Protein AF-A0A4Y2TB89-F1 (afdb_monomer_lite)

pLDDT: mean 78.28, std 17.03, range [32.88, 94.38]

Secondary structure (DSSP, 8-state):
-HHHHHHHHHHHHHHHTT--B--HHHHHHHHHHHHHHHHHHHTTTT---HHHHHHHHHHHHHHHTTT--B-TTHHHH---HHHHHHHHHHHSTT----TT---HHHHHHHHHHHHHHHHHHHHHHHHHHHHHHHTT-SS--------------PPP-THHHHHHHHHHHHHT-------BTTBBP---HHHHHHHHHTT--HHHHHHHHHHHHHHTT--GGGB---HHHHHHHHHHHHHHHHHHHHHHT-

Sequence (250 aa):
ESATLVVRECLIFWEKARIPTRATPHCVEKIMTMYNHWRNLQKSACRRSETQEENERNFTSDLNNLFDIAHANALEIIKIEEDRKLLLSQRESGWTGCLMGIDMKLAKREERVLLRVIEQENRLAKAHHSSEIDDNFMDSSEESSGTEDISDQPGPSSSITQSSLEENIDEQIELRMGIVGGMKCFLTPKIMAVLDRFHISQRSAVFILEAVAESLGHNIDELAINQNTIQRYREDFRKTKATRIKELFK

Structure (mmCIF, N/CA/C/O backbone):
data_AF-A0A4Y2TB89-F1
#
_entry.id   AF-A0A4Y2TB89-F1
#
loop_
_atom_site.group_PDB
_atom_site.id
_atom_site.type_symbol
_atom_site.label_atom_id
_atom_site.label_alt_id
_atom_site.label_comp_id
_atom_site.label_asym_id
_atom_site.label_entity_id
_atom_site.label_seq_id
_atom_site.pdbx_PDB_ins_code
_atom_site.Cartn_x
_atom_site.Cartn_y
_atom_site.Cartn_z
_atom_site.occupancy
_atom_site.B_iso_or_equiv
_atom_site.auth_seq_id
_atom_site.auth_comp_id
_atom_site.auth_asym_id
_atom_site.auth_atom_id
_atom_site.pdbx_PDB_model_num
ATOM 1 N N . GLU A 1 1 ? 12.815 8.125 13.279 1.00 75.44 1 GLU A N 1
ATOM 2 C CA . GLU A 1 1 ? 13.140 7.027 12.342 1.00 75.44 1 GLU A CA 1
ATOM 3 C C . GLU A 1 1 ? 11.899 6.363 11.756 1.00 75.44 1 GLU A C 1
ATOM 5 O O . GLU A 1 1 ? 11.759 6.371 10.541 1.00 75.44 1 GLU A O 1
ATOM 10 N N . SER A 1 2 ? 10.947 5.885 12.566 1.00 88.06 2 SER A N 1
ATOM 11 C CA . SER A 1 2 ? 9.752 5.185 12.054 1.00 88.06 2 SER A CA 1
ATOM 12 C C . SER A 1 2 ? 8.906 6.008 11.071 1.00 88.06 2 SER A C 1
ATOM 14 O O . SER A 1 2 ? 8.527 5.498 10.024 1.00 88.06 2 SER A O 1
ATOM 16 N N . ALA A 1 3 ? 8.665 7.296 11.345 1.00 88.81 3 ALA A N 1
ATOM 17 C CA . ALA A 1 3 ? 7.924 8.169 10.423 1.00 88.81 3 ALA A CA 1
ATOM 18 C C . ALA A 1 3 ? 8.646 8.341 9.074 1.00 88.81 3 ALA A C 1
ATOM 20 O O . ALA A 1 3 ? 8.016 8.351 8.024 1.00 88.81 3 ALA A O 1
ATOM 21 N N . THR A 1 4 ? 9.978 8.419 9.093 1.00 93.06 4 THR A N 1
ATOM 22 C CA . THR A 1 4 ? 10.799 8.504 7.880 1.00 93.06 4 THR A CA 1
ATOM 23 C C . THR A 1 4 ? 10.691 7.233 7.042 1.00 93.06 4 THR A C 1
ATOM 25 O O . THR A 1 4 ? 10.600 7.333 5.822 1.00 93.06 4 THR A O 1
ATOM 28 N N . LEU A 1 5 ? 10.667 6.055 7.676 1.00 94.06 5 LEU A N 1
ATOM 29 C CA . LEU A 1 5 ? 10.460 4.779 6.983 1.00 94.06 5 LEU A CA 1
ATOM 30 C C . LEU A 1 5 ? 9.086 4.730 6.313 1.00 94.06 5 LEU A C 1
ATOM 32 O O . LEU A 1 5 ? 9.008 4.439 5.127 1.00 94.06 5 LEU A O 1
ATOM 36 N N . VAL A 1 6 ? 8.024 5.106 7.033 1.00 92.12 6 VAL A N 1
ATOM 37 C CA . VAL A 1 6 ? 6.665 5.158 6.470 1.00 92.12 6 VAL A CA 1
ATOM 38 C C . VAL A 1 6 ? 6.611 6.077 5.250 1.00 92.12 6 VAL A C 1
ATOM 40 O O . VAL A 1 6 ? 6.098 5.677 4.212 1.00 92.12 6 VAL A O 1
ATOM 43 N N . VAL A 1 7 ? 7.189 7.282 5.334 1.00 92.94 7 VAL A N 1
ATOM 44 C CA . VAL A 1 7 ? 7.228 8.198 4.183 1.00 92.94 7 VAL A CA 1
ATOM 45 C C . VAL A 1 7 ? 7.987 7.584 3.010 1.00 92.94 7 VAL A C 1
ATOM 47 O O . VAL A 1 7 ? 7.509 7.686 1.887 1.00 92.94 7 VAL A O 1
ATOM 50 N N . ARG A 1 8 ? 9.135 6.935 3.240 1.00 92.12 8 ARG A N 1
ATOM 51 C CA . ARG A 1 8 ? 9.907 6.285 2.166 1.00 92.12 8 ARG A CA 1
ATOM 52 C C . ARG A 1 8 ? 9.100 5.205 1.453 1.00 92.12 8 ARG A C 1
ATOM 54 O O . ARG A 1 8 ? 9.061 5.211 0.230 1.00 92.12 8 ARG A O 1
ATOM 61 N N . GLU A 1 9 ? 8.418 4.344 2.202 1.00 91.50 9 GLU A N 1
ATOM 62 C CA . GLU A 1 9 ? 7.552 3.313 1.622 1.00 91.50 9 GLU A CA 1
ATOM 63 C C . GLU A 1 9 ? 6.393 3.933 0.832 1.00 91.50 9 GLU A C 1
ATOM 65 O O . GLU A 1 9 ? 6.102 3.514 -0.285 1.00 91.50 9 GLU A O 1
ATOM 70 N N . CYS A 1 10 ? 5.765 4.988 1.361 1.00 89.88 10 CYS A N 1
ATOM 71 C CA . CYS A 1 10 ? 4.710 5.708 0.651 1.00 89.88 10 CYS A CA 1
ATOM 72 C C . CYS A 1 10 ? 5.212 6.350 -0.649 1.00 89.88 10 CYS A C 1
ATOM 74 O O . CYS A 1 10 ? 4.525 6.269 -1.664 1.00 89.88 10 CYS A O 1
ATOM 76 N N . LEU A 1 11 ? 6.403 6.956 -0.644 1.00 91.31 11 LEU A N 1
ATOM 77 C CA . LEU A 1 11 ? 6.976 7.622 -1.817 1.00 91.31 11 LEU A CA 1
ATOM 78 C C . LEU A 1 11 ? 7.132 6.673 -3.011 1.00 91.31 11 LEU A C 1
ATOM 80 O O . LEU A 1 11 ? 6.852 7.088 -4.130 1.00 91.31 11 LEU A O 1
ATOM 84 N N . ILE A 1 12 ? 7.472 5.399 -2.782 1.00 89.69 12 ILE A N 1
ATOM 85 C CA . ILE A 1 12 ? 7.602 4.388 -3.848 1.00 89.69 12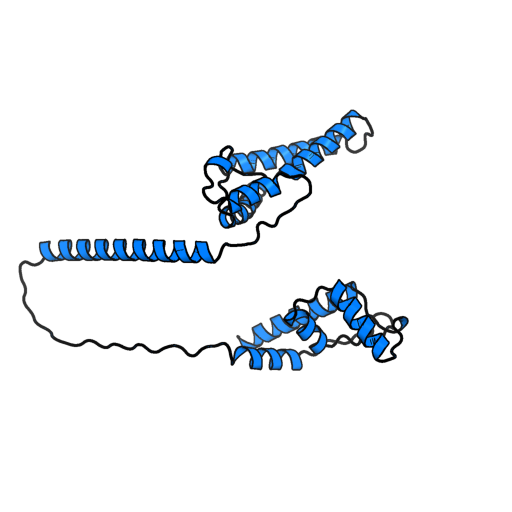 ILE A CA 1
ATOM 86 C C . ILE A 1 12 ? 6.302 4.259 -4.650 1.00 89.69 12 ILE A C 1
ATOM 88 O O . ILE A 1 12 ? 6.321 4.120 -5.873 1.00 89.69 12 ILE A O 1
ATOM 92 N N . PHE A 1 13 ? 5.156 4.289 -3.970 1.00 86.62 13 PHE A N 1
ATOM 93 C CA . PHE A 1 13 ? 3.858 4.199 -4.630 1.00 86.62 13 PHE A CA 1
ATOM 94 C C . PHE A 1 13 ? 3.609 5.443 -5.491 1.00 86.62 13 PHE A C 1
ATOM 96 O O . PHE A 1 13 ? 3.286 5.324 -6.672 1.00 86.62 13 PHE A O 1
ATOM 103 N N . TRP A 1 14 ? 3.825 6.633 -4.932 1.00 88.00 14 TRP A N 1
ATOM 104 C CA . TRP A 1 14 ? 3.622 7.898 -5.644 1.00 88.00 14 TRP A CA 1
ATOM 105 C C . TRP A 1 14 ? 4.562 8.065 -6.845 1.00 88.00 14 TRP A C 1
ATOM 107 O O . TRP A 1 14 ? 4.135 8.548 -7.893 1.00 88.00 14 TRP A O 1
ATOM 117 N N . GLU A 1 15 ? 5.801 7.585 -6.734 1.00 86.31 15 GLU A N 1
ATOM 118 C CA . GLU A 1 15 ? 6.774 7.556 -7.827 1.00 86.31 15 GLU A CA 1
ATOM 119 C C . GLU A 1 15 ? 6.333 6.618 -8.958 1.00 86.31 15 GLU A C 1
ATOM 121 O O . GLU A 1 15 ? 6.366 7.002 -10.127 1.00 86.31 15 GLU A O 1
ATOM 126 N N . LYS A 1 16 ? 5.816 5.424 -8.631 1.00 83.38 16 LYS A N 1
ATOM 127 C CA . LYS A 1 16 ? 5.235 4.505 -9.629 1.00 83.38 16 LYS A CA 1
ATOM 128 C C . LYS A 1 16 ? 4.052 5.118 -10.373 1.00 83.38 16 LYS A C 1
ATOM 130 O O . LYS A 1 16 ? 3.881 4.855 -11.561 1.00 83.38 16 LYS A O 1
ATOM 135 N N . ALA A 1 17 ? 3.270 5.941 -9.681 1.00 78.81 17 ALA A N 1
ATOM 136 C CA . ALA A 1 17 ? 2.162 6.692 -10.255 1.00 78.81 17 ALA A CA 1
ATOM 137 C C . ALA A 1 17 ? 2.587 7.974 -10.975 1.00 78.81 17 ALA A C 1
ATOM 139 O O . ALA A 1 17 ? 1.734 8.661 -11.525 1.00 78.81 17 ALA A O 1
ATOM 140 N N . ARG A 1 18 ? 3.884 8.318 -10.952 1.00 82.12 18 ARG A N 1
ATOM 141 C CA . ARG A 1 18 ? 4.453 9.525 -11.573 1.00 82.12 18 ARG A CA 1
ATOM 142 C C . ARG A 1 18 ? 3.827 10.820 -11.057 1.00 82.12 18 ARG A C 1
ATOM 144 O O . ARG A 1 18 ? 3.856 11.846 -11.737 1.00 82.12 18 ARG A O 1
ATOM 151 N N . ILE A 1 19 ? 3.283 10.792 -9.842 1.00 86.56 19 ILE A N 1
ATOM 152 C CA . ILE A 1 19 ? 2.678 11.967 -9.228 1.00 86.56 19 ILE A CA 1
ATOM 153 C C . ILE A 1 19 ? 3.758 12.706 -8.431 1.00 86.56 19 ILE A C 1
ATOM 155 O O . ILE A 1 19 ? 4.359 12.121 -7.527 1.00 86.56 19 ILE A O 1
ATOM 159 N N . PRO A 1 20 ? 4.002 13.998 -8.711 1.00 89.69 20 PRO A N 1
ATOM 160 C CA . PRO A 1 20 ? 4.960 14.790 -7.953 1.00 89.69 20 PRO A CA 1
ATOM 161 C C . PRO A 1 20 ? 4.558 14.883 -6.482 1.00 89.69 20 PRO A C 1
ATOM 163 O O . PRO A 1 20 ? 3.419 15.238 -6.164 1.00 89.69 20 PRO A O 1
ATOM 166 N N . THR A 1 21 ? 5.503 14.629 -5.583 1.00 92.88 21 THR A N 1
ATOM 167 C CA . THR A 1 21 ? 5.290 14.692 -4.133 1.00 92.88 21 THR A CA 1
ATOM 168 C C . THR A 1 21 ? 5.941 15.924 -3.512 1.00 92.88 21 THR A C 1
ATOM 170 O O . THR A 1 21 ? 6.810 16.569 -4.098 1.00 92.88 21 THR A O 1
ATOM 173 N N . ARG A 1 22 ? 5.534 16.260 -2.287 1.00 91.81 22 ARG A N 1
ATOM 174 C CA . ARG A 1 22 ? 6.237 17.251 -1.457 1.00 91.81 22 ARG A CA 1
ATOM 175 C C . ARG A 1 22 ? 7.588 16.708 -0.989 1.00 91.81 22 ARG A C 1
ATOM 177 O O . ARG A 1 22 ? 7.824 15.500 -0.998 1.00 91.81 22 ARG A O 1
ATOM 184 N N . ALA A 1 23 ? 8.461 17.606 -0.534 1.00 91.88 23 ALA A N 1
ATOM 185 C CA . ALA A 1 23 ? 9.740 17.209 0.042 1.00 91.88 23 ALA A CA 1
ATOM 186 C C . ALA A 1 23 ? 9.539 16.318 1.281 1.00 91.88 23 ALA A C 1
ATOM 188 O O . ALA A 1 23 ? 8.688 16.592 2.132 1.00 91.88 23 ALA A O 1
ATOM 189 N N . THR A 1 24 ? 10.372 15.283 1.405 1.00 91.44 24 THR A N 1
ATOM 190 C CA . THR A 1 24 ? 10.322 14.274 2.475 1.00 91.44 24 THR A CA 1
ATOM 191 C C . THR A 1 24 ? 10.177 14.855 3.888 1.00 91.44 24 THR A C 1
ATOM 193 O O . THR A 1 24 ? 9.357 14.324 4.639 1.00 91.44 24 THR A O 1
ATOM 196 N N . PRO A 1 25 ? 10.888 15.936 4.285 1.00 93.44 25 PRO A N 1
ATOM 197 C CA . PRO A 1 25 ? 10.746 16.506 5.625 1.00 93.44 25 PRO A CA 1
ATOM 198 C C . PRO A 1 25 ? 9.315 16.953 5.945 1.00 93.44 25 PRO A C 1
ATOM 200 O O . PRO A 1 25 ? 8.822 16.660 7.030 1.00 93.44 25 PRO A O 1
ATOM 203 N N . HIS A 1 26 ? 8.613 17.564 4.986 1.00 93.19 26 HIS A N 1
ATOM 204 C CA . HIS A 1 26 ? 7.230 18.014 5.175 1.00 93.19 26 HIS A CA 1
ATOM 205 C C . HIS A 1 26 ? 6.257 16.842 5.315 1.00 93.19 26 HIS A C 1
ATOM 207 O O . HIS A 1 26 ? 5.319 16.893 6.108 1.00 93.19 26 HIS A O 1
ATOM 213 N N . CYS A 1 27 ? 6.489 15.757 4.575 1.00 92.06 27 CYS A N 1
ATOM 214 C CA . CYS A 1 27 ? 5.697 14.537 4.715 1.00 92.06 27 CYS A CA 1
ATOM 215 C C . CYS A 1 27 ? 5.908 13.898 6.098 1.00 92.06 27 CYS A C 1
ATOM 217 O O . CYS A 1 27 ? 4.950 13.465 6.736 1.00 92.06 27 CYS A O 1
ATOM 219 N N . VAL A 1 28 ? 7.150 13.881 6.594 1.00 93.81 28 VAL A N 1
ATOM 220 C CA . VAL A 1 28 ? 7.472 13.368 7.935 1.00 93.81 28 VAL A CA 1
ATOM 221 C C . VAL A 1 28 ? 6.834 14.237 9.020 1.00 93.81 28 VAL A C 1
ATOM 223 O O . VAL A 1 28 ? 6.246 13.704 9.960 1.00 93.81 28 VAL A O 1
ATOM 226 N N . GLU A 1 29 ? 6.902 15.560 8.880 1.00 94.38 29 GLU A N 1
ATOM 227 C CA . GLU A 1 29 ? 6.273 16.517 9.793 1.00 94.38 29 GLU A CA 1
ATOM 228 C C . GLU A 1 29 ? 4.751 16.332 9.860 1.00 94.38 29 GLU A C 1
ATOM 230 O O . GLU A 1 29 ? 4.176 16.335 10.951 1.00 94.38 29 GLU A O 1
ATOM 235 N N . LYS A 1 30 ? 4.104 16.074 8.716 1.00 93.00 30 LYS A N 1
ATOM 236 C CA . LYS A 1 30 ? 2.670 15.761 8.645 1.00 93.00 30 LYS A CA 1
ATOM 237 C C . LYS A 1 30 ? 2.322 14.511 9.461 1.00 93.00 30 LYS A C 1
ATOM 239 O O . LYS A 1 30 ? 1.405 14.552 10.280 1.00 93.00 30 LYS A O 1
ATOM 244 N N . ILE A 1 31 ? 3.088 13.425 9.309 1.00 93.81 31 ILE A N 1
ATOM 245 C CA . ILE A 1 31 ? 2.891 12.190 10.093 1.00 93.81 31 ILE A CA 1
ATOM 246 C C . ILE A 1 31 ? 3.123 12.435 11.587 1.00 93.81 31 ILE A C 1
ATOM 248 O O . ILE A 1 31 ? 2.340 11.977 12.418 1.00 93.81 31 ILE A O 1
ATOM 252 N N . MET A 1 32 ? 4.173 13.177 11.944 1.00 94.38 32 MET A N 1
ATOM 253 C CA . MET A 1 32 ? 4.468 13.497 13.343 1.00 94.38 32 MET A CA 1
ATOM 254 C C . MET A 1 32 ? 3.369 14.347 13.984 1.00 94.38 32 MET A C 1
ATOM 256 O O . MET A 1 32 ? 2.960 14.078 15.113 1.00 94.38 32 MET A O 1
ATOM 260 N N . THR A 1 33 ? 2.847 15.335 13.258 1.00 94.19 33 THR A N 1
ATOM 261 C CA . THR A 1 33 ? 1.725 16.169 13.706 1.00 94.19 33 THR A CA 1
ATOM 262 C C . THR A 1 33 ? 0.491 15.319 13.986 1.00 94.19 33 THR A C 1
ATOM 264 O O . THR A 1 33 ? -0.122 15.445 15.044 1.00 94.19 33 THR A O 1
ATOM 267 N N . MET A 1 34 ? 0.181 14.384 13.091 1.00 93.50 34 MET A N 1
ATOM 268 C CA . MET A 1 34 ? -0.948 13.464 13.234 1.00 93.50 34 MET A CA 1
ATOM 269 C C . MET A 1 34 ? -0.788 12.497 14.403 1.00 93.50 34 MET A C 1
ATOM 271 O O . MET A 1 34 ? -1.728 12.280 15.168 1.00 93.50 34 MET A O 1
ATOM 275 N N . TYR A 1 35 ? 0.421 11.981 14.610 1.00 93.94 35 TYR A N 1
ATOM 276 C CA . TYR A 1 35 ? 0.739 11.183 15.786 1.00 93.94 35 TYR A CA 1
ATOM 277 C C . TYR A 1 35 ? 0.532 11.977 17.081 1.00 93.94 35 TYR A C 1
ATOM 279 O O . TYR A 1 35 ? -0.123 11.498 18.004 1.00 93.94 35 TYR A O 1
ATOM 287 N N . ASN A 1 36 ? 1.037 13.208 17.151 1.00 93.44 36 ASN A N 1
ATOM 288 C CA . ASN A 1 36 ? 0.877 14.058 18.329 1.00 93.44 36 ASN A CA 1
ATOM 289 C C . ASN A 1 36 ? -0.592 14.423 18.584 1.00 93.44 36 ASN A C 1
ATOM 291 O O . ASN A 1 36 ? -1.032 14.411 19.735 1.00 93.44 36 ASN A O 1
ATOM 295 N N . HIS A 1 37 ? -1.360 14.690 17.524 1.00 93.00 37 HIS A N 1
ATOM 296 C CA . HIS A 1 37 ? -2.801 14.919 17.608 1.00 93.00 37 HIS A CA 1
ATOM 297 C C . HIS A 1 37 ? -3.507 13.707 18.236 1.00 93.00 37 HIS A C 1
ATOM 299 O O . HIS A 1 37 ? -4.223 13.852 19.228 1.00 93.00 37 HIS A O 1
ATOM 305 N N . TRP A 1 38 ? -3.218 12.498 17.744 1.00 94.31 38 TRP A N 1
ATOM 306 C CA . TRP A 1 38 ? -3.735 11.253 18.315 1.00 94.31 38 TRP A CA 1
ATOM 307 C C . TRP A 1 38 ? -3.338 11.064 19.789 1.00 94.31 38 TRP A C 1
ATOM 309 O O . TRP A 1 38 ? -4.182 10.752 20.630 1.00 94.31 38 TRP A O 1
ATOM 319 N N . ARG A 1 39 ? -2.068 11.311 20.145 1.00 94.25 39 ARG A N 1
ATOM 320 C CA . ARG A 1 39 ? -1.587 11.209 21.537 1.00 94.25 39 ARG A CA 1
ATOM 321 C C . ARG A 1 39 ? -2.302 12.176 22.477 1.00 94.25 39 ARG A C 1
ATOM 323 O O . ARG A 1 39 ? -2.481 11.856 23.652 1.00 94.25 39 ARG A O 1
ATOM 330 N N . ASN A 1 40 ? -2.687 13.354 21.992 1.00 91.62 40 ASN A N 1
ATOM 331 C CA . ASN A 1 40 ? -3.455 14.315 22.775 1.00 91.62 40 ASN A CA 1
ATOM 332 C C . ASN A 1 40 ? -4.913 13.881 22.939 1.00 91.62 40 ASN A C 1
ATOM 334 O O . ASN A 1 40 ? -5.401 13.908 24.067 1.00 91.62 40 ASN A O 1
ATOM 338 N N . LEU A 1 41 ? -5.560 13.398 21.874 1.00 92.06 41 LEU A N 1
ATOM 339 C CA . LEU A 1 41 ? -6.909 12.822 21.942 1.00 92.06 41 LEU A CA 1
ATOM 340 C C . LEU A 1 41 ? -6.999 11.657 22.928 1.00 92.06 41 LEU A C 1
ATOM 342 O O . LEU A 1 41 ? -7.969 11.536 23.673 1.00 92.06 41 LEU A O 1
ATOM 346 N N . GLN A 1 42 ? -5.956 10.830 22.989 1.00 92.81 42 GLN A N 1
ATOM 347 C CA . GLN A 1 42 ? -5.904 9.690 23.898 1.00 92.81 42 GLN A CA 1
ATOM 348 C C . GLN A 1 42 ? -6.028 10.097 25.379 1.00 92.81 42 GLN A C 1
ATOM 350 O O . GLN A 1 42 ? -6.583 9.344 26.177 1.00 92.81 42 GLN A O 1
ATOM 355 N N . LYS A 1 43 ? -5.559 11.295 25.763 1.00 91.31 43 LYS A N 1
ATOM 356 C CA . LYS A 1 43 ? -5.630 11.790 27.153 1.00 91.31 43 LYS A CA 1
ATOM 357 C C . LYS A 1 43 ? -7.067 12.043 27.618 1.00 91.31 43 LYS A C 1
ATOM 359 O O . LYS A 1 43 ? -7.332 12.014 28.817 1.00 91.31 43 LYS A O 1
ATOM 364 N N . SER A 1 44 ? -7.981 12.303 26.688 1.00 86.75 44 SER A N 1
ATOM 365 C CA . SER A 1 44 ? -9.391 12.605 26.944 1.00 86.75 44 SER A CA 1
ATOM 366 C C . SER A 1 44 ? -10.346 11.523 26.436 1.00 86.75 44 SER A C 1
ATOM 368 O O . SER A 1 44 ? -11.553 11.731 26.496 1.00 86.75 44 SER A O 1
ATOM 370 N N . ALA A 1 45 ? -9.840 10.349 26.042 1.00 85.38 45 ALA A N 1
ATOM 371 C CA . ALA A 1 45 ? -10.628 9.261 25.454 1.00 85.38 45 ALA A CA 1
ATOM 372 C C . ALA A 1 45 ? -11.783 8.747 26.341 1.00 85.38 45 ALA A C 1
ATOM 374 O O . ALA A 1 45 ? -12.761 8.200 25.840 1.00 85.38 45 ALA A O 1
ATOM 375 N N . CYS A 1 46 ? -11.700 8.923 27.665 1.00 85.06 46 CYS A N 1
ATOM 376 C CA . CYS A 1 46 ? -12.776 8.536 28.585 1.00 85.06 46 CYS A CA 1
ATOM 377 C C . CYS A 1 46 ? -13.914 9.572 28.673 1.00 85.06 46 CYS A C 1
ATOM 379 O O . CYS A 1 46 ? -14.939 9.295 29.294 1.00 85.06 46 CYS A O 1
ATOM 381 N N . ARG A 1 47 ? -13.743 10.780 28.118 1.00 86.62 47 ARG A N 1
ATOM 382 C CA . ARG A 1 47 ? -14.735 11.863 28.194 1.00 86.62 47 ARG A CA 1
ATOM 383 C C . ARG A 1 47 ? -15.678 11.794 26.993 1.00 86.62 47 ARG A C 1
ATOM 385 O O . ARG A 1 47 ? -15.231 11.765 25.858 1.00 86.62 47 ARG A O 1
ATOM 392 N N . ARG A 1 48 ? -16.988 11.842 27.243 1.00 83.94 48 ARG A N 1
ATOM 393 C CA . ARG A 1 48 ? -18.044 11.915 26.214 1.00 83.94 48 ARG A CA 1
ATOM 394 C C . ARG A 1 48 ? -18.618 13.330 26.131 1.00 83.94 48 ARG A C 1
ATOM 396 O O . ARG A 1 48 ? -19.786 13.554 26.420 1.00 83.94 48 ARG A O 1
ATOM 403 N N . SER A 1 49 ? -17.756 14.304 25.852 1.00 89.81 49 SER A N 1
ATOM 404 C CA . SER A 1 49 ? -18.176 15.691 25.620 1.00 89.81 49 SER A CA 1
ATOM 405 C C . SER A 1 49 ? -18.298 15.958 24.126 1.00 89.81 49 SER A C 1
ATOM 407 O O . SER A 1 49 ? -17.474 15.467 23.362 1.00 89.81 49 SER A O 1
ATOM 409 N N . GLU A 1 50 ? -19.231 16.816 23.724 1.00 92.31 50 GLU A N 1
ATOM 410 C CA . GLU A 1 50 ? -19.434 17.210 22.321 1.00 92.31 50 GLU A CA 1
ATOM 411 C C . GLU A 1 50 ? -18.134 17.676 21.642 1.00 92.31 50 GLU A C 1
ATOM 413 O O . GLU A 1 50 ? -17.801 17.227 20.549 1.00 92.31 50 GLU A O 1
ATOM 418 N N . THR A 1 51 ? -17.325 18.484 22.336 1.00 90.44 51 THR A N 1
ATOM 419 C CA . THR A 1 51 ? -16.012 18.935 21.842 1.00 90.44 51 THR A CA 1
ATOM 420 C C . THR A 1 51 ? -15.037 17.782 21.594 1.00 90.44 51 THR A C 1
ATOM 422 O O . THR A 1 51 ? -14.219 17.850 20.685 1.00 90.44 51 THR A O 1
ATOM 425 N N . GLN A 1 52 ? -15.101 16.720 22.400 1.00 89.62 52 GLN A N 1
ATOM 426 C CA . GLN A 1 52 ? -14.218 15.562 22.242 1.00 89.62 52 GLN A CA 1
ATOM 427 C C . GLN A 1 52 ? -14.635 14.747 21.019 1.00 89.62 52 GLN A C 1
ATOM 429 O O . GLN A 1 52 ? -13.782 14.392 20.214 1.00 89.62 52 GLN A O 1
ATOM 434 N N . GLU A 1 53 ? -15.935 14.508 20.847 1.00 91.38 53 GLU A N 1
ATOM 435 C CA . GLU A 1 53 ? -16.461 13.810 19.672 1.00 91.38 53 GLU A CA 1
ATOM 436 C C . GLU A 1 53 ? -16.172 14.579 18.380 1.00 91.38 53 GLU A C 1
ATOM 438 O O . GLU A 1 53 ? -15.823 13.979 17.368 1.00 91.38 53 GLU A O 1
ATOM 443 N N . GLU A 1 54 ? -16.261 15.909 18.415 1.00 93.00 54 GLU A N 1
ATOM 444 C CA . GLU A 1 54 ? -15.883 16.757 17.288 1.00 93.00 54 GLU A CA 1
ATOM 445 C C . GLU A 1 54 ? -14.387 16.651 16.971 1.00 93.00 54 GLU A C 1
ATOM 447 O O . GLU A 1 54 ? -14.010 16.478 15.814 1.00 93.00 54 GLU A O 1
ATOM 452 N N . ASN A 1 55 ? -13.518 16.663 17.984 1.00 91.38 55 ASN A N 1
ATOM 453 C CA . ASN A 1 55 ? -12.084 16.463 17.768 1.00 91.38 55 ASN A CA 1
ATOM 454 C C . ASN A 1 55 ? -11.773 15.061 17.205 1.00 91.38 55 ASN A C 1
ATOM 456 O O . ASN A 1 55 ? -10.899 14.927 16.354 1.00 91.38 55 ASN A O 1
ATOM 460 N N . GLU A 1 56 ? -12.496 14.019 17.627 1.00 91.44 56 GLU A N 1
ATOM 461 C CA . GLU A 1 56 ? -12.366 12.658 17.083 1.00 91.44 56 GLU A CA 1
ATOM 462 C C . GLU A 1 56 ? -12.845 12.559 15.626 1.00 91.44 56 GLU A C 1
ATOM 464 O O . GLU A 1 56 ? -12.198 11.904 14.800 1.00 91.44 56 GLU A O 1
ATOM 469 N N . ARG A 1 57 ? -13.939 13.249 15.276 1.00 91.75 57 ARG A N 1
ATOM 470 C CA . ARG A 1 57 ? -14.399 13.388 13.885 1.00 91.75 57 ARG A CA 1
ATOM 471 C C . ARG A 1 57 ? -13.361 14.107 13.025 1.00 91.75 57 ARG A C 1
ATOM 473 O O . ARG A 1 57 ? -13.011 13.600 11.959 1.00 91.75 57 ARG A O 1
ATOM 480 N N . ASN A 1 58 ? -12.820 15.225 13.509 1.00 92.38 58 ASN A N 1
ATOM 481 C CA . ASN A 1 58 ? -11.784 15.984 12.808 1.00 92.38 58 ASN A CA 1
ATOM 482 C C . ASN A 1 58 ? -10.516 15.152 12.603 1.00 92.38 58 ASN A C 1
ATOM 484 O O . ASN A 1 58 ? -10.024 15.057 11.483 1.00 92.38 58 ASN A O 1
ATOM 488 N N . PHE A 1 59 ? -10.066 14.431 13.631 1.00 93.69 59 PHE A N 1
ATOM 489 C CA . PHE A 1 59 ? -8.950 13.497 13.500 1.00 93.69 59 PHE A CA 1
ATOM 490 C C . PHE A 1 59 ? -9.209 12.405 12.461 1.00 93.69 59 PHE A C 1
ATOM 492 O O . PHE A 1 59 ? -8.312 12.067 11.695 1.00 93.69 59 PHE A O 1
ATOM 499 N N . THR A 1 60 ? -10.423 11.855 12.410 1.00 91.38 60 THR A N 1
ATOM 500 C CA . THR A 1 60 ? -10.789 10.831 11.419 1.00 91.38 60 THR A CA 1
ATOM 501 C C . THR A 1 60 ? -10.726 11.390 9.996 1.00 91.38 60 THR A C 1
ATOM 503 O O . THR A 1 60 ? -10.217 10.730 9.090 1.00 91.38 60 THR A O 1
ATOM 506 N N . SER A 1 61 ? -11.195 12.624 9.802 1.00 89.25 61 SER A N 1
ATOM 507 C CA . SER A 1 61 ? -11.084 13.339 8.528 1.00 89.25 61 SER A CA 1
ATOM 508 C C . SER A 1 61 ? -9.621 13.580 8.137 1.00 89.25 61 SER A C 1
ATOM 510 O O . SER A 1 61 ? -9.210 13.254 7.022 1.00 89.25 61 SER A O 1
ATOM 512 N N . ASP A 1 62 ? -8.803 14.073 9.067 1.00 90.00 62 ASP A N 1
ATOM 513 C CA . ASP A 1 62 ? -7.378 14.321 8.836 1.00 90.00 62 ASP A CA 1
ATOM 514 C C . ASP A 1 62 ? -6.615 13.024 8.538 1.00 90.00 62 ASP A C 1
ATOM 516 O O . ASP A 1 62 ? -5.751 12.993 7.659 1.00 90.00 62 ASP A O 1
ATOM 520 N N . LEU A 1 63 ? -6.978 11.927 9.211 1.00 90.12 63 LEU A N 1
ATOM 521 C CA . LEU A 1 63 ? -6.389 10.607 9.007 1.00 90.12 63 LEU A CA 1
ATOM 522 C C . LEU A 1 63 ? -6.656 10.074 7.595 1.00 90.12 63 LEU A C 1
ATOM 524 O O . LEU A 1 63 ? -5.742 9.543 6.965 1.00 90.12 63 LEU A O 1
ATOM 528 N N . ASN A 1 64 ? -7.868 10.263 7.067 1.00 86.12 64 ASN A N 1
ATOM 529 C CA . ASN A 1 64 ? -8.197 9.887 5.687 1.00 86.12 64 ASN A CA 1
ATOM 530 C C . ASN A 1 64 ? -7.349 10.656 4.660 1.00 86.12 64 ASN A C 1
ATOM 532 O O . ASN A 1 64 ? -7.027 10.123 3.600 1.00 86.12 64 ASN A O 1
ATOM 536 N N . ASN A 1 65 ? -6.932 11.877 5.001 1.00 86.88 65 ASN A N 1
ATOM 537 C CA . ASN A 1 65 ? -6.101 12.740 4.163 1.00 86.88 65 ASN A CA 1
ATOM 538 C C . ASN A 1 65 ? -4.597 12.640 4.481 1.00 86.88 65 ASN A C 1
ATOM 540 O O . ASN A 1 65 ? -3.791 13.363 3.883 1.00 86.88 65 ASN A O 1
ATOM 544 N N . LEU A 1 66 ? -4.182 11.767 5.410 1.00 89.88 66 LEU A N 1
ATOM 545 C CA . LEU A 1 66 ? -2.804 11.685 5.910 1.00 89.88 66 LEU A CA 1
ATOM 546 C C . LEU A 1 66 ? -1.797 11.480 4.774 1.00 89.88 66 LEU A C 1
ATOM 548 O O . LEU A 1 66 ? -0.800 12.202 4.685 1.00 89.88 66 LEU A O 1
ATOM 552 N N . PHE A 1 67 ? -2.103 10.549 3.873 1.00 88.00 67 PHE A N 1
ATOM 553 C CA . PHE A 1 67 ? -1.221 10.158 2.777 1.00 88.00 67 PHE A CA 1
ATOM 554 C C . PHE A 1 67 ? -1.430 10.940 1.475 1.00 88.00 67 PHE A C 1
ATOM 556 O O . PHE A 1 67 ? -0.765 10.615 0.496 1.00 88.00 67 PHE A O 1
ATOM 563 N N . ASP A 1 68 ? -2.249 12.003 1.452 1.00 88.56 68 ASP A N 1
ATOM 564 C CA . ASP A 1 68 ? -2.162 12.997 0.369 1.00 88.56 68 ASP A CA 1
ATOM 565 C C . ASP A 1 68 ? -0.856 13.792 0.533 1.00 88.56 68 ASP A C 1
ATOM 567 O O . ASP A 1 68 ? -0.768 14.767 1.293 1.00 88.56 68 ASP A O 1
ATOM 571 N N . ILE A 1 69 ? 0.192 13.298 -0.126 1.00 91.00 69 ILE A N 1
ATOM 572 C CA . ILE A 1 69 ? 1.540 13.877 -0.147 1.00 91.00 69 ILE A CA 1
ATOM 573 C C . ILE A 1 69 ? 1.860 14.528 -1.494 1.00 91.00 69 ILE A C 1
ATOM 575 O O . ILE A 1 69 ? 3.020 14.865 -1.755 1.00 91.00 69 ILE A O 1
ATOM 579 N N . ALA A 1 70 ? 0.843 14.735 -2.335 1.00 90.12 70 ALA A N 1
ATOM 580 C CA . ALA A 1 70 ? 0.998 15.394 -3.617 1.00 90.12 70 ALA A CA 1
ATOM 581 C C . ALA A 1 70 ? 1.604 16.791 -3.439 1.00 90.12 70 ALA A C 1
ATOM 583 O O . ALA A 1 70 ? 1.285 17.540 -2.500 1.00 90.12 70 ALA A O 1
ATOM 584 N N . HIS A 1 71 ? 2.462 17.168 -4.380 1.00 91.19 71 HIS A N 1
ATOM 585 C CA . HIS A 1 71 ? 2.933 18.536 -4.509 1.00 91.19 71 HIS A CA 1
ATOM 586 C C . HIS A 1 71 ? 1.735 19.495 -4.650 1.00 91.19 71 HIS A C 1
ATOM 588 O O . HIS A 1 71 ? 0.714 19.138 -5.239 1.00 91.19 71 HIS A O 1
ATOM 594 N N . ALA A 1 72 ? 1.846 20.720 -4.125 1.00 87.81 72 ALA A N 1
ATOM 595 C CA . ALA A 1 72 ? 0.754 21.701 -4.184 1.00 87.81 72 ALA A CA 1
ATOM 596 C C . ALA A 1 72 ? 0.292 21.945 -5.633 1.00 87.81 72 ALA A C 1
ATOM 598 O O . ALA A 1 72 ? -0.898 21.890 -5.931 1.00 87.81 72 ALA A O 1
ATOM 599 N N . ASN A 1 73 ? 1.262 22.058 -6.542 1.00 89.44 73 ASN A N 1
ATOM 600 C CA . ASN A 1 73 ? 1.033 22.253 -7.973 1.00 89.44 73 ASN A CA 1
ATOM 601 C C . ASN A 1 73 ? 1.082 20.929 -8.757 1.00 89.44 73 ASN A C 1
ATOM 603 O O . ASN A 1 73 ? 1.385 20.931 -9.946 1.00 89.44 73 ASN A O 1
ATOM 607 N N . ALA A 1 74 ? 0.848 19.774 -8.118 1.00 87.62 74 ALA A N 1
ATOM 608 C CA . ALA A 1 74 ? 0.916 18.475 -8.799 1.00 87.62 74 ALA A CA 1
ATOM 609 C C . ALA A 1 74 ? -0.008 18.428 -10.025 1.00 87.62 74 ALA A C 1
ATOM 611 O O . ALA A 1 74 ? 0.404 17.968 -11.085 1.00 87.62 74 ALA A O 1
ATOM 612 N N . LEU A 1 75 ? -1.211 19.002 -9.915 1.00 87.88 75 LEU A N 1
ATOM 613 C CA . LEU A 1 75 ? -2.143 19.115 -11.037 1.00 87.88 75 LEU A CA 1
ATOM 614 C C . LEU A 1 75 ? -1.616 19.992 -12.174 1.00 87.88 75 LEU A C 1
ATOM 616 O O . LEU A 1 75 ? -2.106 19.863 -13.274 1.00 87.88 75 LEU A O 1
ATOM 620 N N . GLU A 1 76 ? -0.656 20.885 -11.978 1.00 87.75 76 GLU A N 1
ATOM 621 C CA . GLU A 1 76 ? -0.076 21.668 -13.082 1.00 87.75 76 GLU A CA 1
ATOM 622 C C . GLU A 1 76 ? 1.128 20.953 -13.701 1.00 87.75 76 GLU A C 1
ATOM 624 O O . GLU A 1 76 ? 1.349 21.020 -14.907 1.00 87.75 76 GLU A O 1
ATOM 629 N N . ILE A 1 77 ? 1.890 20.235 -12.872 1.00 86.19 77 ILE A N 1
ATOM 630 C CA . ILE A 1 77 ? 3.113 19.532 -13.271 1.00 86.19 77 ILE A CA 1
ATOM 631 C C . ILE A 1 77 ? 2.795 18.264 -14.080 1.00 86.19 77 ILE A C 1
ATOM 633 O O . ILE A 1 77 ? 3.534 17.922 -15.008 1.00 86.19 77 ILE A O 1
ATOM 637 N N . ILE A 1 78 ? 1.709 17.557 -13.748 1.00 87.31 78 ILE A N 1
ATOM 638 C CA . ILE A 1 78 ? 1.316 16.332 -14.450 1.00 87.31 78 ILE A CA 1
ATOM 639 C C . ILE A 1 78 ? 0.827 16.677 -15.865 1.00 87.31 78 ILE A C 1
ATOM 641 O O . ILE A 1 78 ? -0.178 17.368 -16.054 1.00 87.31 78 ILE A O 1
ATOM 645 N N . LYS A 1 79 ? 1.531 16.134 -16.864 1.00 85.00 79 LYS A N 1
ATOM 646 C CA . LYS A 1 79 ? 1.228 16.310 -18.295 1.00 85.00 79 LYS A CA 1
ATOM 647 C C . LYS A 1 79 ? 0.217 15.298 -18.843 1.00 85.00 79 LYS A C 1
ATOM 649 O O . LYS A 1 79 ? -0.355 15.537 -19.899 1.00 85.00 79 LYS A O 1
ATOM 654 N N . ILE A 1 80 ? 0.053 14.163 -18.168 1.00 83.50 80 ILE A N 1
ATOM 655 C CA . ILE A 1 80 ? -0.783 13.039 -18.603 1.00 83.50 80 ILE A CA 1
ATOM 656 C C . ILE A 1 80 ? -2.166 13.188 -17.971 1.00 83.50 80 ILE A C 1
ATOM 658 O O . ILE A 1 80 ? -2.273 13.332 -16.755 1.00 83.50 80 ILE A O 1
ATOM 662 N N . GLU A 1 81 ? -3.224 13.167 -18.779 1.00 82.69 81 GLU A N 1
ATOM 663 C CA . GLU A 1 81 ? -4.587 13.407 -18.287 1.00 82.69 81 GLU A CA 1
ATOM 664 C C . GLU A 1 81 ? -5.078 12.275 -17.377 1.00 82.69 81 GLU A C 1
ATOM 666 O O . GLU A 1 81 ? -5.750 12.512 -16.374 1.00 82.69 81 GLU A O 1
ATOM 671 N N . GLU A 1 82 ? -4.675 11.041 -17.669 1.00 79.50 82 GLU A N 1
ATOM 672 C CA . GLU A 1 82 ? -4.977 9.865 -16.861 1.00 79.50 82 GLU A CA 1
ATOM 673 C C . GLU A 1 82 ? -4.416 9.993 -15.437 1.00 79.50 82 GLU A C 1
ATOM 675 O O . GLU A 1 82 ? -5.152 9.789 -14.473 1.00 79.50 82 GLU A O 1
ATOM 680 N N . ASP A 1 83 ? -3.160 10.418 -15.289 1.00 81.50 83 ASP A N 1
ATOM 681 C CA . ASP A 1 83 ? -2.505 10.605 -13.987 1.00 81.50 83 ASP A CA 1
ATOM 682 C C . ASP A 1 83 ? -3.141 11.764 -13.193 1.00 81.50 83 ASP A C 1
ATOM 684 O O . ASP A 1 83 ? -3.289 11.689 -11.969 1.00 81.50 83 ASP A O 1
ATOM 688 N N . ARG A 1 84 ? -3.596 12.823 -13.883 1.00 85.00 84 ARG A N 1
ATOM 689 C CA . ARG A 1 84 ? -4.368 13.921 -13.264 1.00 85.00 84 ARG A CA 1
ATOM 690 C C . ARG A 1 84 ? -5.692 13.406 -12.717 1.00 85.00 84 ARG A C 1
ATOM 692 O O . ARG A 1 84 ? -6.052 13.716 -11.582 1.00 85.00 84 ARG A O 1
ATOM 699 N N . LYS A 1 85 ? -6.405 12.604 -13.511 1.00 84.56 85 LYS A N 1
ATOM 700 C CA . LYS A 1 85 ? -7.678 12.001 -13.115 1.00 84.56 85 LYS A CA 1
ATOM 701 C C . LYS A 1 85 ? -7.498 11.039 -11.944 1.00 84.56 85 LYS A C 1
ATOM 703 O O . LYS A 1 85 ? -8.309 11.069 -11.026 1.00 84.56 85 LYS A O 1
ATOM 708 N N . LEU A 1 86 ? -6.415 10.257 -11.927 1.00 81.31 86 LEU A N 1
ATOM 709 C CA . LEU A 1 86 ? -6.066 9.400 -10.792 1.00 81.31 86 LEU A CA 1
ATOM 710 C C . LEU A 1 86 ? -5.888 10.216 -9.506 1.00 81.31 86 LEU A C 1
ATOM 712 O O . LEU A 1 86 ? -6.486 9.868 -8.491 1.00 81.31 86 LEU A O 1
ATOM 716 N N . LEU A 1 87 ? -5.140 11.325 -9.546 1.00 85.62 87 LEU A N 1
ATOM 717 C CA . LEU A 1 87 ? -4.962 12.195 -8.378 1.00 85.62 87 LEU A CA 1
ATOM 718 C C . LEU A 1 87 ? -6.287 12.816 -7.899 1.00 85.62 87 LEU A C 1
ATOM 720 O O . LEU A 1 87 ? -6.518 12.927 -6.696 1.00 85.62 87 LEU A O 1
ATOM 724 N N . LEU A 1 88 ? -7.170 13.211 -8.820 1.00 86.88 88 LEU A N 1
ATOM 725 C CA . LEU A 1 88 ? -8.493 13.740 -8.471 1.00 86.88 88 LEU A CA 1
ATOM 726 C C . LEU A 1 88 ? -9.373 12.668 -7.819 1.00 86.88 88 LEU A C 1
ATOM 728 O O . LEU A 1 88 ? -9.907 12.903 -6.738 1.00 86.88 88 LEU A O 1
ATOM 732 N N . SER A 1 89 ? -9.443 11.470 -8.399 1.00 82.62 89 SER A N 1
ATOM 733 C CA . SER A 1 89 ? -10.214 10.353 -7.841 1.00 82.62 89 SER A CA 1
ATOM 734 C C . SER A 1 89 ? -9.685 9.867 -6.487 1.00 82.62 89 SER A C 1
ATOM 736 O O . SER A 1 89 ? -10.445 9.317 -5.694 1.00 82.62 89 SER A O 1
ATOM 738 N N . GLN A 1 90 ? -8.403 10.096 -6.177 1.00 77.81 90 GLN A N 1
ATOM 739 C CA . GLN A 1 90 ? -7.856 9.850 -4.838 1.00 77.81 90 GLN A CA 1
ATOM 740 C C . GLN A 1 90 ? -8.329 10.851 -3.783 1.00 77.81 90 GLN A C 1
ATOM 742 O O . GLN A 1 90 ? -8.395 10.501 -2.606 1.00 77.81 90 GLN A O 1
ATOM 747 N N . ARG A 1 91 ? -8.633 12.086 -4.190 1.00 83.44 91 ARG A N 1
ATOM 748 C CA . ARG A 1 91 ? -9.125 13.150 -3.303 1.00 83.44 91 ARG A CA 1
ATOM 749 C C . ARG A 1 91 ? -10.640 13.120 -3.124 1.00 83.44 91 ARG A C 1
ATOM 751 O O . ARG A 1 91 ? -11.153 13.738 -2.195 1.00 83.44 91 ARG A O 1
ATOM 758 N N . GLU A 1 92 ? -11.356 12.419 -3.997 1.00 81.19 92 GLU A N 1
ATOM 759 C CA . GLU A 1 92 ? -12.793 12.198 -3.863 1.00 81.19 92 GLU A CA 1
ATOM 760 C C . GLU A 1 92 ? -13.099 11.263 -2.681 1.00 81.19 92 GLU A C 1
ATOM 762 O O . GLU A 1 92 ? -12.455 10.229 -2.468 1.00 81.19 92 GLU A O 1
ATOM 767 N N . SER A 1 93 ? -14.110 11.627 -1.888 1.00 62.94 93 SER A N 1
ATOM 768 C CA . SER A 1 93 ? -14.593 10.794 -0.791 1.00 62.94 93 SER A CA 1
ATOM 769 C C . SER A 1 93 ? -15.203 9.502 -1.347 1.00 62.94 93 SER A C 1
ATOM 771 O O . SER A 1 93 ? -16.095 9.532 -2.191 1.00 62.94 93 SER A O 1
ATOM 773 N N . GLY A 1 94 ? -14.712 8.350 -0.878 1.00 57.94 94 GLY A N 1
ATOM 774 C CA . GLY A 1 94 ? -15.177 7.030 -1.328 1.00 57.94 94 GLY A CA 1
ATOM 775 C C . GLY A 1 94 ? -14.109 6.111 -1.927 1.00 57.94 94 GLY A C 1
ATOM 776 O O . GLY A 1 94 ? -14.457 4.996 -2.294 1.00 57.94 94 GLY A O 1
ATOM 777 N N . TRP A 1 95 ? -12.834 6.533 -1.983 1.00 56.28 95 TRP A N 1
ATOM 778 C CA . TRP A 1 95 ? -11.692 5.727 -2.463 1.00 56.28 95 TRP A CA 1
ATOM 779 C C . TRP A 1 95 ? -12.000 4.982 -3.772 1.00 56.28 95 TRP A C 1
ATOM 781 O O . TRP A 1 95 ? -12.084 3.754 -3.820 1.00 56.28 95 TRP A O 1
ATOM 791 N N . THR A 1 96 ? -12.131 5.731 -4.865 1.00 53.62 96 THR A N 1
ATOM 792 C CA . THR A 1 96 ? -12.346 5.151 -6.197 1.00 53.62 96 THR A CA 1
ATOM 793 C C . THR A 1 96 ? -11.025 5.130 -6.966 1.00 53.62 96 THR A C 1
ATOM 795 O O . THR A 1 96 ? -10.797 5.933 -7.863 1.00 53.62 96 THR A O 1
ATOM 798 N N . GLY A 1 97 ? -10.103 4.237 -6.598 1.00 57.16 97 GLY A N 1
ATOM 799 C CA . GLY A 1 97 ? -8.836 4.093 -7.322 1.00 57.16 97 GLY A CA 1
ATOM 800 C C . GLY A 1 97 ? -7.775 3.279 -6.586 1.00 57.16 97 GLY A C 1
ATOM 801 O O . GLY A 1 97 ? -7.766 3.201 -5.362 1.00 57.16 97 GLY A O 1
ATOM 802 N N . CYS A 1 98 ? -6.860 2.669 -7.342 1.00 62.16 98 CYS A N 1
ATOM 803 C CA . CYS A 1 98 ? -5.733 1.909 -6.809 1.00 62.16 98 CYS A CA 1
ATOM 804 C C . CYS A 1 98 ? -4.439 2.374 -7.478 1.00 62.16 98 CYS A C 1
ATOM 806 O O . CYS A 1 98 ? -4.339 2.383 -8.702 1.00 62.16 98 CYS A O 1
ATOM 808 N N . LEU A 1 99 ? -3.435 2.719 -6.672 1.00 63.12 99 LEU A N 1
ATOM 809 C CA . LEU A 1 99 ? -2.154 3.249 -7.142 1.00 63.12 99 LEU A CA 1
ATOM 810 C C . LEU A 1 99 ? -1.161 2.148 -7.603 1.00 63.12 99 LEU A C 1
ATOM 812 O O . LEU A 1 99 ? 0.038 2.379 -7.710 1.00 63.12 99 LEU A O 1
ATOM 816 N N . MET A 1 100 ? -1.639 0.917 -7.828 1.00 56.53 100 MET A N 1
ATOM 817 C CA . MET A 1 100 ? -0.797 -0.272 -8.064 1.00 56.53 100 MET A CA 1
ATOM 818 C C . MET A 1 100 ? -0.456 -0.534 -9.543 1.00 56.53 100 MET A C 1
ATOM 820 O O . MET A 1 100 ? 0.261 -1.490 -9.837 1.00 56.53 100 MET A O 1
ATOM 824 N N . GLY A 1 101 ? -0.963 0.265 -10.485 1.00 60.25 101 GLY A N 1
ATOM 825 C CA . GLY A 1 101 ? -0.727 0.063 -11.918 1.00 60.25 101 GLY A CA 1
ATOM 826 C C . GLY A 1 101 ? 0.474 0.855 -12.434 1.00 60.25 101 GLY A C 1
ATOM 827 O O . GLY A 1 101 ? 0.435 2.078 -12.438 1.00 60.25 101 GLY A O 1
ATOM 828 N N . ILE A 1 102 ? 1.516 0.173 -12.923 1.00 61.78 102 ILE A N 1
ATOM 829 C CA . ILE A 1 102 ? 2.565 0.808 -13.739 1.00 61.78 102 ILE A CA 1
ATOM 830 C C . ILE A 1 102 ? 2.058 0.872 -15.186 1.00 61.78 102 ILE A C 1
ATOM 832 O O . ILE A 1 102 ? 1.717 -0.170 -15.755 1.00 61.78 102 ILE A O 1
ATOM 836 N N . ASP A 1 103 ? 2.046 2.055 -15.813 1.00 67.19 103 ASP A N 1
ATOM 837 C CA . ASP A 1 103 ? 1.792 2.165 -17.257 1.00 67.19 103 ASP A CA 1
ATOM 838 C C . ASP A 1 103 ? 2.960 1.550 -18.044 1.00 67.19 103 ASP A C 1
ATOM 840 O O . ASP A 1 103 ? 3.980 2.180 -18.335 1.00 67.19 103 ASP A O 1
ATOM 844 N N . MET A 1 104 ? 2.788 0.281 -18.408 1.00 68.25 104 MET A N 1
ATOM 845 C CA . MET A 1 104 ? 3.762 -0.516 -19.146 1.00 68.25 104 MET A CA 1
ATOM 846 C C . MET A 1 104 ? 4.091 0.070 -20.529 1.00 68.25 104 MET A C 1
ATOM 848 O O . MET A 1 104 ? 5.200 -0.119 -21.031 1.00 68.25 104 MET A O 1
ATOM 852 N N . LYS A 1 105 ? 3.146 0.763 -21.180 1.00 73.81 105 LYS A N 1
ATOM 853 C CA . LYS A 1 105 ? 3.373 1.332 -22.519 1.00 73.81 105 LYS A CA 1
ATOM 854 C C . LYS A 1 105 ? 4.289 2.543 -22.430 1.00 73.81 105 LYS A C 1
ATOM 856 O O . LYS A 1 105 ? 5.189 2.694 -23.261 1.00 73.81 105 LYS A O 1
ATOM 861 N N . LEU A 1 106 ? 4.063 3.385 -21.428 1.00 70.75 106 LEU A N 1
ATOM 862 C CA . LEU A 1 106 ? 4.876 4.566 -21.194 1.00 70.75 106 LEU A CA 1
ATOM 863 C C . LEU A 1 106 ? 6.248 4.206 -20.612 1.00 70.75 106 LEU A C 1
ATOM 865 O O . LEU A 1 106 ? 7.255 4.702 -21.115 1.00 70.75 106 LEU A O 1
ATOM 869 N N . ALA A 1 107 ? 6.309 3.260 -19.670 1.00 73.44 107 ALA A N 1
ATOM 870 C CA . ALA A 1 107 ? 7.565 2.754 -19.109 1.00 73.44 107 ALA A CA 1
ATOM 871 C C . ALA A 1 107 ? 8.519 2.237 -20.204 1.00 73.44 107 ALA A C 1
ATOM 873 O O . ALA A 1 107 ? 9.669 2.665 -20.284 1.00 73.44 107 ALA A O 1
ATOM 874 N N . LYS A 1 108 ? 8.016 1.427 -21.148 1.00 80.56 108 LYS A N 1
ATOM 875 C CA . LYS A 1 108 ? 8.794 0.949 -22.310 1.00 80.56 108 LYS A CA 1
ATOM 876 C C . LYS A 1 108 ? 9.249 2.066 -23.252 1.00 80.56 108 LYS A C 1
ATOM 878 O O . LYS A 1 108 ? 10.205 1.905 -24.012 1.00 80.56 108 LYS A O 1
ATOM 883 N N . ARG A 1 109 ? 8.532 3.193 -23.307 1.00 80.06 109 ARG A N 1
ATOM 884 C CA . ARG A 1 109 ? 8.948 4.346 -24.118 1.00 80.06 109 ARG A CA 1
ATOM 885 C C . ARG A 1 109 ? 10.128 5.058 -23.467 1.00 80.06 109 ARG A C 1
ATOM 887 O O . ARG A 1 109 ? 11.071 5.388 -24.176 1.00 80.06 109 ARG A O 1
ATOM 894 N N . GLU A 1 110 ? 10.073 5.274 -22.162 1.00 78.00 110 GLU A N 1
ATOM 895 C CA . GLU A 1 110 ? 11.139 5.935 -21.405 1.00 78.00 110 GLU A CA 1
ATOM 896 C C . GLU A 1 110 ? 12.402 5.090 -21.330 1.00 78.00 110 GLU A C 1
ATOM 898 O O . GLU A 1 110 ? 13.485 5.620 -21.543 1.00 78.00 110 GLU A O 1
ATOM 903 N N . GLU A 1 111 ? 12.271 3.775 -21.160 1.00 83.38 111 GLU A N 1
ATOM 904 C CA . GLU A 1 111 ? 13.400 2.844 -21.218 1.00 83.38 111 GLU A CA 1
ATOM 905 C C . GLU A 1 111 ? 14.145 2.949 -22.558 1.00 83.38 111 GLU A C 1
ATOM 907 O O . GLU A 1 111 ? 15.364 3.103 -22.594 1.00 83.38 111 GLU A O 1
ATOM 912 N N . ARG A 1 112 ? 13.415 3.006 -23.682 1.00 86.81 112 ARG A N 1
ATOM 913 C CA . ARG A 1 112 ? 14.013 3.248 -25.008 1.00 86.81 112 ARG A CA 1
ATOM 914 C C . ARG A 1 112 ? 14.648 4.631 -25.154 1.00 86.81 112 ARG A C 1
ATOM 916 O O . ARG A 1 112 ? 15.518 4.816 -26.002 1.00 86.81 112 ARG A O 1
ATOM 923 N N . VAL A 1 113 ? 14.181 5.638 -24.418 1.00 86.62 113 VAL A N 1
ATOM 924 C CA . VAL A 1 113 ? 14.813 6.967 -24.407 1.00 86.62 113 VAL A CA 1
ATOM 925 C C . VAL A 1 113 ? 16.103 6.918 -23.590 1.00 86.62 113 VAL A C 1
ATOM 927 O O . VAL A 1 113 ? 17.128 7.365 -24.091 1.00 86.62 113 VAL A O 1
ATOM 930 N N . LEU A 1 114 ? 16.081 6.313 -22.401 1.00 86.06 114 LEU A N 1
ATOM 931 C CA . LEU A 1 114 ? 17.251 6.139 -21.538 1.00 86.06 114 LEU A CA 1
ATOM 932 C C . LEU A 1 114 ? 18.356 5.338 -22.226 1.00 86.06 114 LEU A C 1
ATOM 934 O O . LEU A 1 114 ? 19.500 5.777 -22.229 1.00 86.06 114 LEU A O 1
ATOM 938 N N . LEU A 1 115 ? 18.016 4.228 -22.889 1.00 89.00 115 LEU A N 1
ATOM 939 C CA . LEU A 1 115 ? 18.983 3.437 -23.655 1.00 89.00 115 LEU A CA 1
ATOM 940 C C . LEU A 1 115 ? 19.685 4.272 -24.732 1.00 89.00 115 LEU A C 1
ATOM 942 O O . LEU A 1 115 ? 20.894 4.154 -24.902 1.00 89.00 115 LEU A O 1
ATOM 946 N N . ARG A 1 116 ? 18.953 5.164 -25.415 1.00 88.62 116 ARG A N 1
ATOM 947 C CA . ARG A 1 116 ? 19.542 6.072 -26.412 1.00 88.62 116 ARG A CA 1
ATOM 948 C C . ARG A 1 116 ? 20.459 7.121 -25.786 1.00 88.62 116 ARG A C 1
ATOM 950 O O . ARG A 1 116 ? 21.476 7.452 -26.386 1.00 88.62 116 ARG A O 1
ATOM 957 N N . VAL A 1 117 ? 20.118 7.644 -24.608 1.00 87.25 117 VAL A N 1
ATOM 958 C CA . VAL A 1 117 ? 20.978 8.596 -23.881 1.00 87.25 117 VAL A CA 1
ATOM 959 C C . VAL A 1 117 ? 22.270 7.911 -23.439 1.00 87.25 117 VAL A C 1
ATOM 961 O O . VAL A 1 117 ? 23.344 8.412 -23.746 1.00 87.25 117 VAL A O 1
ATOM 964 N N . ILE A 1 118 ? 22.170 6.728 -22.827 1.00 86.19 118 ILE A N 1
ATOM 965 C CA . ILE A 1 118 ? 23.325 5.930 -22.391 1.00 86.19 118 ILE A CA 1
ATOM 966 C C . ILE A 1 118 ? 24.213 5.561 -23.586 1.00 86.19 118 ILE A C 1
ATOM 968 O O . ILE A 1 118 ? 25.436 5.640 -23.509 1.00 86.19 118 ILE A O 1
ATOM 972 N N . GLU A 1 119 ? 23.622 5.172 -24.718 1.00 88.69 119 GLU A N 1
ATOM 973 C CA . GLU A 1 119 ? 24.381 4.893 -25.937 1.00 88.69 119 GLU A CA 1
ATOM 974 C C . GLU A 1 119 ? 25.132 6.136 -26.433 1.00 88.69 119 GLU A C 1
ATOM 976 O O . GLU A 1 119 ? 26.305 6.047 -26.797 1.00 88.69 119 GLU A O 1
ATOM 981 N N . GLN A 1 120 ? 24.484 7.301 -26.418 1.00 86.00 120 GLN A N 1
ATOM 982 C CA . GLN A 1 120 ? 25.111 8.551 -26.828 1.00 86.00 120 GLN A CA 1
ATOM 983 C C . GLN A 1 120 ? 26.242 8.967 -25.878 1.00 86.00 120 GLN A C 1
ATOM 985 O O . GLN A 1 120 ? 27.305 9.366 -26.348 1.00 86.00 120 GLN A O 1
ATOM 990 N N . GLU A 1 121 ? 26.056 8.827 -24.566 1.00 84.56 121 GLU A N 1
ATOM 991 C CA . GLU A 1 121 ? 27.104 9.060 -23.565 1.00 84.56 121 GLU A CA 1
ATOM 992 C C . GLU A 1 121 ? 28.287 8.108 -23.764 1.00 84.56 121 GLU A C 1
ATOM 994 O O . GLU A 1 121 ? 29.434 8.547 -23.771 1.00 84.56 121 GLU A O 1
ATOM 999 N N . ASN A 1 122 ? 28.029 6.827 -24.045 1.00 87.94 122 ASN A N 1
ATOM 1000 C CA . ASN A 1 122 ? 29.074 5.854 -24.364 1.00 87.94 122 ASN A CA 1
ATOM 1001 C C . ASN A 1 122 ? 29.830 6.201 -25.655 1.00 87.94 122 ASN A C 1
ATOM 1003 O O . ASN A 1 122 ? 31.040 5.993 -25.734 1.00 87.94 122 ASN A O 1
ATOM 1007 N N . ARG A 1 123 ? 29.147 6.735 -26.675 1.00 88.00 123 ARG A N 1
ATOM 1008 C CA . ARG A 1 123 ? 29.801 7.224 -27.902 1.00 88.00 123 ARG A CA 1
ATOM 1009 C C . ARG A 1 123 ? 30.690 8.433 -27.614 1.00 88.00 123 ARG A C 1
ATOM 1011 O O . ARG A 1 123 ? 31.811 8.477 -28.110 1.00 88.00 123 ARG A O 1
ATOM 1018 N N . LEU A 1 124 ? 30.222 9.375 -26.792 1.00 85.19 124 LEU A N 1
ATOM 1019 C CA . LEU A 1 124 ? 31.007 10.541 -26.374 1.00 85.19 124 LEU A CA 1
ATOM 1020 C C . LEU A 1 124 ? 32.223 10.138 -25.528 1.00 85.19 124 LEU A C 1
ATOM 1022 O O . LEU A 1 124 ? 33.319 10.622 -25.785 1.00 85.19 124 LEU A O 1
ATOM 1026 N N . ALA A 1 125 ? 32.063 9.210 -24.582 1.00 83.12 125 ALA A N 1
ATOM 1027 C CA . ALA A 1 125 ? 33.161 8.696 -23.764 1.00 83.12 125 ALA A CA 1
ATOM 1028 C C . ALA A 1 125 ? 34.228 7.984 -24.612 1.00 83.12 125 ALA A C 1
ATOM 1030 O O . ALA A 1 125 ? 35.421 8.202 -24.413 1.00 83.12 125 ALA A O 1
ATOM 1031 N N . LYS A 1 126 ? 33.812 7.186 -25.607 1.00 83.94 126 LYS A N 1
ATOM 1032 C CA . LYS A 1 126 ? 34.734 6.548 -26.563 1.00 83.94 126 LYS A CA 1
ATOM 1033 C C . LYS A 1 126 ? 35.479 7.571 -27.421 1.00 83.94 126 LYS A C 1
ATOM 1035 O O . LYS A 1 126 ? 36.677 7.412 -27.615 1.00 83.94 126 LYS A O 1
ATOM 1040 N N . ALA A 1 127 ? 34.797 8.618 -27.888 1.00 78.44 127 ALA A N 1
ATOM 1041 C CA . ALA A 1 127 ? 35.423 9.699 -28.649 1.00 78.44 127 ALA A CA 1
ATOM 1042 C C . ALA A 1 127 ? 36.431 10.505 -27.805 1.00 78.44 127 ALA A C 1
ATOM 1044 O O . ALA A 1 127 ? 37.490 10.887 -28.299 1.00 78.44 127 ALA A O 1
ATOM 1045 N N . HIS A 1 128 ? 36.133 10.727 -26.521 1.00 70.94 128 HIS A N 1
ATOM 1046 C CA . HIS A 1 128 ? 37.045 11.399 -25.592 1.00 70.94 128 HIS A CA 1
ATOM 1047 C C . HIS A 1 128 ? 38.286 10.542 -25.297 1.00 70.94 128 HIS A C 1
ATOM 1049 O O . HIS A 1 128 ? 39.404 11.044 -25.332 1.00 70.94 128 HIS A O 1
ATOM 1055 N N . HIS A 1 129 ? 38.107 9.231 -25.105 1.00 66.12 129 HIS A N 1
ATOM 1056 C CA . HIS A 1 129 ? 39.217 8.299 -24.898 1.00 66.12 129 HIS A CA 1
ATOM 1057 C C . HIS A 1 129 ? 40.084 8.130 -26.159 1.00 66.12 129 HIS A C 1
ATOM 1059 O O . HIS A 1 129 ? 41.296 7.975 -26.046 1.00 66.12 129 HIS A O 1
ATOM 1065 N N . SER A 1 130 ? 39.508 8.175 -27.368 1.00 61.16 130 SER A N 1
ATOM 1066 C CA . SER A 1 130 ? 40.309 8.183 -28.602 1.00 61.16 130 SER A CA 1
ATOM 1067 C C . SER A 1 130 ? 41.082 9.491 -28.789 1.00 61.16 130 SER A C 1
ATOM 1069 O O . SER A 1 130 ? 42.206 9.448 -29.269 1.00 61.16 130 SER A O 1
ATOM 1071 N N . SER A 1 131 ? 40.526 10.634 -28.364 1.00 58.19 131 SER A N 1
ATOM 1072 C CA . SER A 1 131 ? 41.217 11.932 -28.418 1.00 58.19 131 SER A CA 1
ATOM 1073 C C . SER A 1 131 ? 42.397 12.016 -27.440 1.00 58.19 131 SER A C 1
ATOM 1075 O O . SER A 1 131 ? 43.408 12.618 -27.771 1.00 58.19 131 SER A O 1
ATOM 1077 N N . GLU A 1 132 ? 42.299 11.392 -26.259 1.00 55.41 132 GLU A N 1
ATOM 1078 C CA . GLU A 1 132 ? 43.410 11.297 -25.291 1.00 55.41 132 GLU A CA 1
ATOM 1079 C C . GLU A 1 132 ? 44.514 10.312 -25.721 1.00 55.41 132 GLU A C 1
ATOM 1081 O O . GLU A 1 132 ? 45.660 10.434 -25.284 1.00 55.41 132 GLU A O 1
ATOM 1086 N N . ILE A 1 133 ? 44.184 9.326 -26.567 1.00 54.16 133 ILE A N 1
ATOM 1087 C CA . ILE A 1 133 ? 45.165 8.404 -27.159 1.00 54.16 133 ILE A CA 1
ATOM 1088 C C . ILE A 1 133 ? 45.907 9.074 -28.327 1.00 54.16 133 ILE A C 1
ATOM 1090 O O . ILE A 1 133 ? 47.115 8.881 -28.443 1.00 54.16 133 ILE A O 1
ATOM 1094 N N . ASP A 1 134 ? 45.227 9.881 -29.150 1.00 49.06 134 ASP A N 1
ATOM 1095 C CA . ASP A 1 134 ? 45.845 10.576 -30.295 1.00 49.06 134 ASP A CA 1
ATOM 1096 C C . ASP A 1 134 ? 46.879 11.632 -29.850 1.00 49.06 134 ASP A C 1
ATOM 1098 O O . ASP A 1 134 ? 47.921 11.780 -30.487 1.00 49.06 134 ASP A O 1
ATOM 1102 N N . ASP A 1 135 ? 46.673 12.283 -28.696 1.00 48.78 135 ASP A N 1
ATOM 1103 C CA . ASP A 1 135 ? 47.667 13.192 -28.091 1.00 48.78 135 ASP A CA 1
ATOM 1104 C C . ASP A 1 135 ? 48.908 12.458 -27.527 1.00 48.78 135 ASP A C 1
ATOM 1106 O O . ASP A 1 135 ? 49.921 13.093 -27.230 1.00 48.78 135 ASP A O 1
ATOM 1110 N N . ASN A 1 136 ? 48.868 11.123 -27.404 1.00 52.69 136 ASN A N 1
ATOM 1111 C CA . ASN A 1 136 ? 49.981 10.289 -26.931 1.00 52.69 136 ASN A CA 1
ATOM 1112 C C . ASN A 1 136 ? 50.589 9.382 -28.018 1.00 52.69 136 ASN A C 1
ATOM 1114 O O . ASN A 1 136 ? 51.503 8.614 -27.717 1.00 52.69 136 ASN A O 1
ATOM 1118 N N . PHE A 1 137 ? 50.139 9.466 -29.275 1.00 45.16 137 PHE A N 1
ATOM 1119 C CA . PHE A 1 137 ? 50.683 8.670 -30.379 1.00 45.16 137 PHE A CA 1
ATOM 1120 C C . PHE A 1 137 ? 51.638 9.493 -31.255 1.00 45.16 137 PHE A C 1
ATOM 1122 O O . PHE A 1 137 ? 51.423 9.719 -32.444 1.00 45.16 137 PHE A O 1
ATOM 1129 N N . MET A 1 138 ? 52.752 9.918 -30.658 1.00 50.94 138 MET A N 1
ATOM 1130 C CA . MET A 1 138 ? 54.002 10.033 -31.403 1.00 50.94 138 MET A CA 1
ATOM 1131 C C . MET A 1 138 ? 54.930 8.915 -30.934 1.00 50.94 138 MET A C 1
ATOM 1133 O O . MET A 1 138 ? 55.420 8.943 -29.811 1.00 50.94 138 MET A O 1
ATOM 1137 N N . ASP A 1 139 ? 55.165 7.983 -31.858 1.00 42.59 139 ASP A N 1
ATOM 1138 C CA . ASP A 1 139 ? 56.180 6.927 -31.843 1.00 42.59 139 ASP A CA 1
ATOM 1139 C C . ASP A 1 139 ? 55.781 5.580 -31.212 1.00 42.59 139 ASP A C 1
ATOM 1141 O O . ASP A 1 139 ? 56.077 5.284 -30.057 1.00 42.59 139 ASP A O 1
ATOM 1145 N N . SER A 1 140 ? 55.159 4.705 -32.008 1.00 40.22 140 SER A N 1
ATOM 1146 C CA . SER A 1 140 ? 55.753 3.403 -32.370 1.00 40.22 140 SER A CA 1
ATOM 1147 C C . SER A 1 140 ? 54.785 2.583 -33.223 1.00 40.22 140 SER A C 1
ATOM 1149 O O . SER A 1 140 ? 53.611 2.415 -32.904 1.00 40.22 140 SER A O 1
ATOM 1151 N N . SER A 1 141 ? 55.310 2.075 -34.333 1.00 46.94 141 SER A N 1
ATOM 1152 C CA . SER A 1 141 ? 54.630 1.158 -35.246 1.00 46.94 141 SER A CA 1
ATOM 1153 C C . SER A 1 141 ? 54.674 -0.258 -34.678 1.00 46.94 141 SER A C 1
ATOM 1155 O O . SER A 1 141 ? 55.746 -0.671 -34.258 1.00 46.94 141 SER A O 1
ATOM 1157 N N . GLU A 1 142 ? 53.576 -1.013 -34.743 1.00 36.69 142 GLU A N 1
ATOM 1158 C CA . GLU A 1 142 ? 53.609 -2.439 -35.097 1.00 36.69 142 GLU A CA 1
ATOM 1159 C C . GLU A 1 142 ? 52.201 -2.975 -35.401 1.00 36.69 142 GLU A C 1
ATOM 1161 O O . GLU A 1 142 ? 51.207 -2.626 -34.766 1.00 36.69 142 GLU A O 1
ATOM 1166 N N . GLU A 1 143 ? 52.143 -3.788 -36.450 1.00 39.16 143 GLU A N 1
ATOM 1167 C CA . GLU A 1 143 ? 50.952 -4.356 -37.069 1.00 39.16 143 GLU A CA 1
ATOM 1168 C C . GLU A 1 143 ? 50.361 -5.523 -36.266 1.00 39.16 143 GLU A C 1
ATOM 1170 O O . GLU A 1 143 ? 51.107 -6.350 -35.749 1.00 39.16 143 GLU A O 1
ATOM 1175 N N . SER A 1 144 ? 49.033 -5.700 -36.288 1.00 35.62 144 SER A N 1
ATOM 1176 C CA . SER A 1 144 ? 48.451 -7.050 -36.334 1.00 35.62 144 SER A CA 1
ATOM 1177 C C . SER A 1 144 ? 46.986 -7.042 -36.775 1.00 35.62 144 SER A C 1
ATOM 1179 O O . SER A 1 144 ? 46.159 -6.261 -36.310 1.00 35.62 144 SER A O 1
ATOM 1181 N N . SER A 1 145 ? 46.706 -7.947 -37.704 1.00 40.59 145 SER A N 1
ATOM 1182 C CA . SER A 1 145 ? 45.471 -8.164 -38.447 1.00 40.59 145 SER A CA 1
ATOM 1183 C C . SER A 1 145 ? 44.513 -9.111 -37.715 1.00 40.59 145 SER A C 1
ATOM 1185 O O . SER A 1 145 ? 44.942 -10.134 -37.187 1.00 40.59 145 SER A O 1
ATOM 1187 N N . GLY A 1 146 ? 43.207 -8.852 -37.835 1.00 33.31 146 GLY A N 1
ATOM 1188 C CA . GLY A 1 146 ? 42.299 -9.917 -38.263 1.00 33.31 146 GLY A CA 1
ATOM 1189 C C . GLY A 1 146 ? 41.150 -10.333 -37.337 1.00 33.31 146 GLY A C 1
ATOM 1190 O O . GLY A 1 146 ? 41.336 -11.012 -36.334 1.00 33.31 146 GLY A O 1
ATOM 1191 N N . THR A 1 147 ? 39.954 -10.111 -37.887 1.00 35.47 147 THR A N 1
ATOM 1192 C CA . THR A 1 147 ? 38.765 -10.987 -37.917 1.00 35.47 147 THR A CA 1
ATOM 1193 C C . THR A 1 147 ? 37.630 -10.765 -36.914 1.00 35.47 147 THR A C 1
ATOM 1195 O O . THR A 1 147 ? 37.765 -10.863 -35.699 1.00 35.47 147 THR A O 1
ATOM 1198 N N . GLU A 1 148 ? 36.483 -10.473 -37.527 1.00 42.50 148 GLU A N 1
ATOM 1199 C CA . GLU A 1 148 ? 35.123 -10.470 -37.008 1.00 42.50 148 GLU A CA 1
ATOM 1200 C C . GLU A 1 148 ? 34.687 -11.901 -36.658 1.00 42.50 148 GLU A C 1
ATOM 1202 O O . GLU A 1 148 ? 34.954 -12.824 -37.428 1.00 42.50 148 GLU A O 1
ATOM 1207 N N . ASP A 1 149 ? 33.954 -12.077 -35.556 1.00 32.88 149 ASP A N 1
ATOM 1208 C CA . ASP A 1 149 ? 33.057 -13.222 -35.409 1.00 32.88 149 ASP A CA 1
ATOM 1209 C C . ASP A 1 149 ? 31.724 -12.768 -34.806 1.00 32.88 149 ASP A C 1
ATOM 1211 O O . ASP A 1 149 ? 31.659 -12.077 -33.785 1.00 32.88 149 ASP A O 1
ATOM 1215 N N . ILE A 1 150 ? 30.664 -13.123 -35.520 1.00 45.41 150 ILE A N 1
ATOM 1216 C CA . ILE A 1 150 ? 29.276 -12.742 -35.306 1.00 45.41 150 ILE A CA 1
ATOM 1217 C C . ILE A 1 150 ? 28.598 -14.025 -34.841 1.00 45.41 150 ILE A C 1
ATOM 1219 O O . ILE A 1 150 ? 28.446 -14.962 -35.621 1.00 45.41 150 ILE A O 1
ATOM 1223 N N . SER A 1 151 ? 28.183 -14.086 -33.578 1.00 34.06 151 SER A N 1
ATOM 1224 C CA . SER A 1 151 ? 27.391 -15.211 -33.076 1.00 34.06 151 SER A CA 1
ATOM 1225 C C . SER A 1 151 ? 26.094 -14.698 -32.467 1.00 34.06 151 SER A C 1
ATOM 1227 O O . SER A 1 151 ? 25.976 -14.474 -31.264 1.00 34.06 151 SER A O 1
ATOM 1229 N N . ASP A 1 152 ? 25.113 -14.498 -33.348 1.00 43.69 152 ASP A N 1
ATOM 1230 C CA . ASP A 1 152 ? 23.703 -14.405 -32.995 1.00 43.69 152 ASP A CA 1
ATOM 1231 C C . ASP A 1 152 ? 23.158 -15.825 -32.780 1.00 43.69 152 ASP A C 1
ATOM 1233 O O . ASP A 1 152 ? 22.939 -16.585 -33.727 1.00 43.69 152 ASP A O 1
ATOM 1237 N N . GLN A 1 153 ? 22.906 -16.189 -31.523 1.00 43.84 153 GLN A N 1
ATOM 1238 C CA . GLN A 1 153 ? 22.058 -17.329 -31.176 1.00 43.84 153 GLN A CA 1
ATOM 1239 C C . GLN A 1 153 ? 20.794 -16.826 -30.462 1.00 43.84 153 GLN A C 1
ATOM 1241 O O . GLN A 1 153 ? 20.893 -16.207 -29.399 1.00 43.84 153 GLN A O 1
ATOM 1246 N N . PRO A 1 154 ? 19.592 -17.093 -31.007 1.00 43.53 154 PRO A N 1
ATOM 1247 C CA . PRO A 1 154 ? 18.340 -16.800 -30.330 1.00 43.53 154 PRO A CA 1
ATOM 1248 C C . PRO A 1 154 ? 18.095 -17.857 -29.245 1.00 43.53 154 PRO A C 1
ATOM 1250 O O . PRO A 1 154 ? 18.006 -19.052 -29.523 1.00 43.53 154 PRO A O 1
ATOM 1253 N N . GLY A 1 155 ? 17.994 -17.414 -27.991 1.00 36.53 155 GLY A N 1
ATOM 1254 C CA . GLY A 1 155 ? 17.714 -18.293 -26.856 1.00 36.53 155 GLY A CA 1
ATOM 1255 C C . GLY A 1 155 ? 16.366 -19.025 -26.993 1.00 36.53 155 GLY A C 1
ATOM 1256 O O . GLY A 1 155 ? 15.411 -18.467 -27.543 1.00 36.53 155 GLY A O 1
ATOM 1257 N N . PRO A 1 156 ? 16.250 -20.268 -26.488 1.00 41.03 156 PRO A N 1
ATOM 1258 C CA . PRO A 1 156 ? 15.018 -21.035 -26.579 1.00 41.03 156 PRO A CA 1
ATOM 1259 C C . PRO A 1 156 ? 13.939 -20.418 -25.682 1.00 41.03 156 PRO A C 1
ATOM 1261 O O . PRO A 1 156 ? 14.155 -20.134 -24.504 1.00 41.03 156 PRO A O 1
ATOM 1264 N N . SER A 1 157 ? 12.755 -20.229 -26.265 1.00 39.84 157 SER A N 1
ATOM 1265 C CA . SER A 1 157 ? 11.532 -19.816 -25.577 1.00 39.84 157 SER A CA 1
ATOM 1266 C C . SER A 1 157 ? 11.236 -20.756 -24.401 1.00 39.84 157 SER A C 1
ATOM 1268 O O . SER A 1 157 ? 10.910 -21.926 -24.582 1.00 39.84 157 SER A O 1
ATOM 1270 N N . SER A 1 158 ? 11.349 -20.233 -23.182 1.00 42.25 158 SER A N 1
ATOM 1271 C CA . SER A 1 158 ? 11.222 -20.948 -21.905 1.00 42.25 158 SER A CA 1
ATOM 1272 C C . SER A 1 158 ? 9.776 -21.160 -21.432 1.00 42.25 158 SER A C 1
ATOM 1274 O O . SER A 1 158 ? 9.544 -21.476 -20.268 1.00 42.25 158 SER A O 1
ATOM 1276 N N . SER A 1 159 ? 8.783 -20.994 -22.309 1.00 44.81 159 SER A N 1
ATOM 1277 C CA . SER A 1 159 ? 7.368 -21.070 -21.912 1.00 44.81 159 SER A CA 1
ATOM 1278 C C . SER A 1 159 ? 6.816 -22.498 -21.829 1.00 44.81 159 SER A C 1
ATOM 1280 O O . SER A 1 159 ? 5.878 -22.744 -21.075 1.00 44.81 159 SER A O 1
ATOM 1282 N N . ILE A 1 160 ? 7.399 -23.462 -22.551 1.00 46.09 160 ILE A N 1
ATOM 1283 C CA . ILE A 1 160 ? 6.857 -24.831 -22.614 1.00 46.09 160 ILE A CA 1
ATOM 1284 C C . ILE A 1 160 ? 7.297 -25.662 -21.395 1.00 46.09 160 ILE A C 1
ATOM 1286 O O . ILE A 1 160 ? 6.504 -26.425 -20.847 1.00 46.09 160 ILE A O 1
ATOM 1290 N N . THR A 1 161 ? 8.515 -25.455 -20.891 1.00 44.91 161 THR A N 1
ATOM 1291 C CA . THR A 1 161 ? 9.126 -26.310 -19.856 1.00 44.91 161 THR A CA 1
ATOM 1292 C C . THR A 1 161 ? 8.666 -26.007 -18.424 1.00 44.91 161 THR A C 1
ATOM 1294 O O . THR A 1 161 ? 8.714 -26.890 -17.569 1.00 44.91 161 THR A O 1
ATOM 1297 N N . GLN A 1 162 ? 8.208 -24.780 -18.136 1.00 51.28 162 GLN A N 1
ATOM 1298 C CA . GLN A 1 162 ? 7.745 -24.409 -16.787 1.00 51.28 162 GLN A CA 1
ATOM 1299 C C . GLN A 1 162 ? 6.427 -25.100 -16.420 1.00 51.28 162 GLN A C 1
ATOM 1301 O O . GLN A 1 162 ? 6.287 -25.582 -15.300 1.00 51.28 162 GLN A O 1
ATOM 1306 N N . SER A 1 163 ? 5.503 -25.230 -17.377 1.00 53.22 163 SER A N 1
ATOM 1307 C CA . SER A 1 163 ? 4.190 -25.843 -17.135 1.00 53.22 163 SER A CA 1
ATOM 1308 C C . SER A 1 163 ? 4.283 -27.312 -16.696 1.00 53.22 163 SER A C 1
ATOM 1310 O O . SER A 1 163 ? 3.633 -27.707 -15.732 1.00 53.22 163 SER A O 1
ATOM 1312 N N . SER A 1 164 ? 5.166 -28.099 -17.323 1.00 55.91 164 SER A N 1
ATOM 1313 C CA . SER A 1 164 ? 5.384 -29.510 -16.975 1.00 55.91 164 SER A CA 1
ATOM 1314 C C . SER A 1 164 ? 6.054 -29.705 -15.613 1.00 55.91 164 SER A C 1
ATOM 1316 O O . SER A 1 164 ? 5.816 -30.705 -14.941 1.00 55.91 164 SER A O 1
ATOM 1318 N N . LEU A 1 165 ? 6.901 -28.757 -15.199 1.00 55.66 165 LEU A N 1
ATOM 1319 C CA . LEU A 1 165 ? 7.582 -28.789 -13.902 1.00 55.66 165 LEU A CA 1
ATOM 1320 C C . LEU A 1 165 ? 6.636 -28.384 -12.767 1.00 55.66 165 LEU A C 1
ATOM 1322 O O . LEU A 1 165 ? 6.641 -29.016 -11.714 1.00 55.66 165 LEU A O 1
ATOM 1326 N N . GLU A 1 166 ? 5.797 -27.370 -12.987 1.00 58.38 166 GLU A N 1
ATOM 1327 C CA . GLU A 1 166 ? 4.795 -26.934 -12.011 1.00 58.38 166 GLU A CA 1
ATOM 1328 C C . GLU A 1 166 ? 3.723 -28.002 -11.758 1.00 58.38 166 GLU A C 1
ATOM 1330 O O . GLU A 1 166 ? 3.391 -28.256 -10.599 1.00 58.38 166 GLU A O 1
ATOM 1335 N N . GLU A 1 167 ? 3.238 -28.679 -12.807 1.00 59.25 167 GLU A N 1
ATOM 1336 C CA . GLU A 1 167 ? 2.264 -29.772 -12.666 1.00 59.25 167 GLU A CA 1
ATOM 1337 C C . GLU A 1 167 ? 2.858 -30.977 -11.913 1.00 59.25 167 GLU A C 1
ATOM 1339 O O . GLU A 1 167 ? 2.187 -31.556 -11.061 1.00 59.25 167 GLU A O 1
ATOM 1344 N N . ASN A 1 168 ? 4.143 -31.298 -12.122 1.00 61.75 168 ASN A N 1
ATOM 1345 C CA . ASN A 1 168 ? 4.817 -32.390 -11.409 1.00 61.75 168 ASN A CA 1
ATOM 1346 C C . ASN A 1 168 ? 4.997 -32.114 -9.904 1.00 61.75 168 ASN A C 1
ATOM 1348 O O . ASN A 1 168 ? 4.894 -33.027 -9.083 1.00 61.75 168 ASN A O 1
ATOM 1352 N N . ILE A 1 169 ? 5.250 -30.855 -9.534 1.00 67.06 169 ILE A N 1
ATOM 1353 C CA . ILE A 1 169 ? 5.410 -30.446 -8.132 1.00 67.06 169 ILE A CA 1
ATOM 1354 C C . ILE A 1 169 ? 4.067 -30.515 -7.402 1.00 67.06 169 ILE A C 1
ATOM 1356 O O . ILE A 1 169 ? 4.017 -31.000 -6.274 1.00 67.06 169 ILE A O 1
ATOM 1360 N N . ASP A 1 170 ? 2.983 -30.068 -8.039 1.00 67.31 170 ASP A N 1
ATOM 1361 C CA . ASP A 1 170 ? 1.660 -29.993 -7.411 1.00 67.31 170 ASP A CA 1
ATOM 1362 C C . ASP A 1 170 ? 1.028 -31.376 -7.168 1.00 67.31 170 ASP A C 1
ATOM 1364 O O . ASP A 1 170 ? 0.298 -31.553 -6.189 1.00 67.31 170 ASP A O 1
ATOM 1368 N N . GLU A 1 171 ? 1.345 -32.372 -8.001 1.00 62.56 171 GLU A N 1
ATOM 1369 C CA . GLU A 1 171 ? 0.869 -33.755 -7.846 1.00 62.56 171 GLU A CA 1
ATOM 1370 C C . GLU A 1 171 ? 1.541 -34.519 -6.692 1.00 62.56 171 GLU A C 1
ATOM 1372 O O . GLU A 1 171 ? 0.937 -35.442 -6.147 1.00 62.56 171 GLU A O 1
ATOM 1377 N N . GLN A 1 172 ? 2.755 -34.130 -6.280 1.00 63.19 172 GLN A N 1
ATOM 1378 C CA . GLN A 1 172 ? 3.493 -34.789 -5.189 1.00 63.19 172 GLN A CA 1
ATOM 1379 C C . GLN A 1 172 ? 3.331 -34.122 -3.817 1.00 63.19 172 GLN A C 1
ATOM 1381 O O . GLN A 1 172 ? 3.891 -34.597 -2.826 1.00 63.19 172 GLN A O 1
ATOM 1386 N N . ILE A 1 173 ? 2.587 -33.019 -3.725 1.00 69.44 173 ILE A N 1
ATOM 1387 C CA . ILE A 1 173 ? 2.345 -32.347 -2.446 1.00 69.44 173 ILE A CA 1
ATOM 1388 C C . ILE A 1 173 ? 1.316 -33.150 -1.649 1.00 69.44 173 ILE A C 1
ATOM 1390 O O . ILE A 1 173 ? 0.125 -33.099 -1.930 1.00 69.44 173 ILE A O 1
ATOM 1394 N N . GLU A 1 174 ? 1.755 -33.858 -0.611 1.00 64.38 174 GLU A N 1
ATOM 1395 C CA . GLU A 1 174 ? 0.850 -34.512 0.334 1.00 64.38 174 GLU A CA 1
ATOM 1396 C C . GLU A 1 174 ? 0.462 -33.524 1.447 1.00 64.38 174 GLU A C 1
ATOM 1398 O O . GLU A 1 174 ? 1.263 -33.167 2.314 1.00 64.38 174 GLU A O 1
ATOM 1403 N N . LEU A 1 175 ? -0.781 -33.037 1.422 1.00 63.19 175 LEU A N 1
ATOM 1404 C CA . LEU A 1 175 ? -1.332 -32.266 2.536 1.00 63.19 175 LEU A CA 1
ATOM 1405 C C . LEU A 1 175 ? -1.826 -33.236 3.609 1.00 63.19 175 LEU A C 1
ATOM 1407 O O . LEU A 1 175 ? -2.589 -34.155 3.314 1.00 63.19 175 LEU A O 1
ATOM 1411 N N . ARG A 1 176 ? -1.447 -33.005 4.873 1.00 58.97 176 ARG A N 1
ATOM 1412 C CA . ARG A 1 176 ? -2.029 -33.727 6.013 1.00 58.97 176 ARG A CA 1
ATOM 1413 C C . ARG A 1 176 ? -3.525 -33.418 6.073 1.00 58.97 176 ARG A C 1
ATOM 1415 O O . ARG A 1 176 ? -3.935 -32.395 6.619 1.00 58.97 176 ARG A O 1
ATOM 1422 N N . MET A 1 177 ? -4.338 -34.316 5.526 1.00 55.62 177 MET A N 1
ATOM 1423 C CA . MET A 1 177 ? -5.790 -34.274 5.652 1.00 55.62 177 MET A CA 1
ATOM 1424 C C . MET A 1 177 ? -6.158 -34.626 7.095 1.00 55.62 177 MET A C 1
ATOM 1426 O O . MET A 1 177 ? -6.368 -35.782 7.453 1.00 55.62 177 MET A O 1
ATOM 1430 N N . GLY A 1 178 ? -6.167 -33.620 7.964 1.00 54.16 178 GLY A N 1
ATOM 1431 C CA . GLY A 1 178 ? -6.770 -33.745 9.282 1.00 54.16 178 GLY A CA 1
ATOM 1432 C C . GLY A 1 178 ? -8.285 -33.658 9.149 1.00 54.16 178 GLY A C 1
ATOM 1433 O O . GLY A 1 178 ? -8.791 -32.775 8.457 1.00 54.16 178 GLY A O 1
ATOM 1434 N N . ILE A 1 179 ? -9.012 -34.539 9.836 1.00 53.97 179 ILE A N 1
ATOM 1435 C CA . ILE A 1 179 ? -10.442 -34.339 10.085 1.00 53.97 179 ILE A CA 1
ATOM 1436 C C . ILE A 1 179 ? -10.580 -32.976 10.780 1.00 53.97 179 ILE A C 1
ATOM 1438 O O . ILE A 1 179 ? -10.128 -32.799 11.913 1.00 53.97 179 ILE A O 1
ATOM 1442 N N . VAL A 1 180 ? -11.166 -31.993 10.096 1.00 56.41 180 VAL A N 1
ATOM 1443 C CA . VAL A 1 180 ? -11.401 -30.663 10.665 1.00 56.41 180 VAL A CA 1
ATOM 1444 C C . VAL A 1 180 ? -12.686 -30.753 11.481 1.00 56.41 180 VAL A C 1
ATOM 1446 O O . VAL A 1 180 ? -13.777 -30.690 10.930 1.00 56.41 180 VAL A O 1
ATOM 1449 N N . GLY A 1 181 ? -12.563 -30.971 12.793 1.00 56.81 181 GLY A N 1
ATOM 1450 C CA . GLY A 1 181 ? -13.699 -30.894 13.724 1.00 56.81 181 GLY A CA 1
ATOM 1451 C C . GLY A 1 181 ? -14.864 -31.845 13.417 1.00 56.81 181 GLY A C 1
ATOM 1452 O O . GLY A 1 181 ? -16.014 -31.452 13.552 1.00 56.81 181 GLY A O 1
ATOM 1453 N N . GLY A 1 182 ? -14.584 -33.071 12.967 1.00 62.34 182 GLY A N 1
ATOM 1454 C CA . GLY A 1 182 ? -15.604 -34.076 12.626 1.00 62.34 182 GLY A CA 1
ATOM 1455 C C . GLY A 1 182 ? -16.235 -33.940 11.232 1.00 62.34 182 GLY A C 1
ATOM 1456 O O . GLY A 1 182 ? -16.945 -34.852 10.820 1.00 62.34 182 GLY A O 1
ATOM 1457 N N . MET A 1 183 ? -15.947 -32.867 10.484 1.00 67.38 183 MET A N 1
ATOM 1458 C CA . MET A 1 183 ? -16.449 -32.659 9.118 1.00 67.38 183 MET A CA 1
ATOM 1459 C C . MET A 1 183 ? -15.500 -33.257 8.071 1.00 67.38 183 MET A C 1
ATOM 1461 O O . MET A 1 183 ? -14.272 -33.250 8.233 1.00 67.38 183 MET A O 1
ATOM 1465 N N . LYS A 1 184 ? -16.059 -33.756 6.963 1.00 73.44 184 LYS A N 1
ATOM 1466 C CA . LYS A 1 184 ? -15.286 -34.322 5.850 1.00 73.44 184 LYS A CA 1
ATOM 1467 C C . LYS A 1 184 ? -14.641 -33.185 5.055 1.00 73.44 184 LYS A C 1
ATOM 1469 O O . LYS A 1 184 ? -15.321 -32.328 4.493 1.00 73.44 184 LYS A O 1
ATOM 1474 N N . CYS A 1 185 ? -13.312 -33.173 4.997 1.00 75.00 185 CYS A N 1
ATOM 1475 C CA . CYS A 1 185 ? -12.563 -32.247 4.152 1.00 75.00 185 CYS A CA 1
ATOM 1476 C C . CYS A 1 185 ? -12.179 -32.950 2.844 1.00 75.00 185 CYS A C 1
ATOM 1478 O O . CYS A 1 185 ? -11.479 -33.959 2.883 1.00 75.00 185 CYS A O 1
ATOM 1480 N N . PHE A 1 186 ? -12.613 -32.418 1.699 1.00 81.12 186 PHE A N 1
ATOM 1481 C CA . PHE A 1 186 ? -12.240 -32.916 0.363 1.00 81.12 186 PHE A CA 1
ATOM 1482 C C . PHE A 1 186 ? -11.281 -31.968 -0.376 1.00 81.12 186 PHE A C 1
ATOM 1484 O O . PHE A 1 186 ? -11.035 -32.132 -1.570 1.00 81.12 186 PHE A O 1
ATOM 1491 N N . LEU A 1 187 ? -10.736 -30.965 0.324 1.00 84.88 187 LEU A N 1
ATOM 1492 C CA . LEU A 1 187 ? -9.772 -30.019 -0.230 1.00 84.88 187 LEU A CA 1
ATOM 1493 C C . LEU A 1 187 ? -8.445 -30.736 -0.494 1.00 84.88 187 LEU A C 1
ATOM 1495 O O . LEU A 1 187 ? -7.644 -30.956 0.413 1.00 84.88 187 LEU A O 1
ATOM 1499 N N . THR A 1 188 ? -8.223 -31.104 -1.751 1.00 86.44 188 THR A N 1
ATOM 1500 C CA . THR A 1 188 ? -6.980 -31.731 -2.200 1.00 86.44 188 THR A CA 1
ATOM 1501 C C . THR A 1 188 ? -5.973 -30.680 -2.680 1.00 86.44 188 THR A C 1
ATOM 1503 O O . THR A 1 188 ? -6.373 -29.596 -3.120 1.00 86.44 188 THR A O 1
ATOM 1506 N N . PRO A 1 189 ? -4.666 -30.998 -2.669 1.00 85.75 189 PRO A N 1
ATOM 1507 C CA . PRO A 1 189 ? -3.628 -30.164 -3.282 1.00 85.75 189 PRO A CA 1
ATOM 1508 C C . PRO A 1 189 ? -3.967 -29.781 -4.730 1.00 85.75 189 PRO A C 1
ATOM 1510 O O . PRO A 1 189 ? -3.790 -28.635 -5.127 1.00 85.75 189 PRO A O 1
ATOM 1513 N N . LYS A 1 190 ? -4.571 -30.706 -5.487 1.00 88.06 190 LYS A N 1
ATOM 1514 C CA . LYS A 1 190 ? -5.031 -30.472 -6.860 1.00 88.06 190 LYS A CA 1
ATOM 1515 C C . LYS A 1 190 ? -6.093 -29.374 -6.948 1.00 88.06 190 LYS A C 1
ATOM 1517 O O . LYS A 1 190 ? -5.998 -28.502 -7.806 1.00 88.06 190 LYS A O 1
ATOM 1522 N N . ILE A 1 191 ? -7.077 -29.374 -6.044 1.00 89.19 191 ILE A N 1
ATOM 1523 C CA . ILE A 1 191 ? -8.068 -28.290 -5.968 1.00 89.19 191 ILE A CA 1
ATOM 1524 C C . ILE A 1 191 ? -7.363 -26.972 -5.627 1.00 89.19 191 ILE A C 1
ATOM 1526 O O . ILE A 1 191 ? -7.632 -25.962 -6.269 1.00 89.19 191 ILE A O 1
ATOM 1530 N N . MET A 1 192 ? -6.425 -26.970 -4.674 1.00 90.69 192 MET A N 1
ATOM 1531 C CA . MET A 1 192 ? -5.689 -25.754 -4.296 1.00 90.69 192 MET A CA 1
ATOM 1532 C C . MET A 1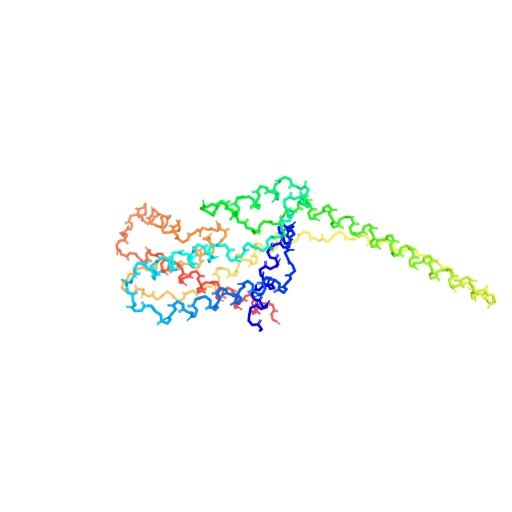 192 ? -4.876 -25.178 -5.460 1.00 90.69 192 MET A C 1
ATOM 1534 O O . MET A 1 192 ? -4.946 -23.974 -5.707 1.00 90.69 192 MET A O 1
ATOM 1538 N N . ALA A 1 193 ? -4.174 -26.031 -6.208 1.00 89.75 193 ALA A N 1
ATOM 1539 C CA . ALA A 1 193 ? -3.414 -25.646 -7.392 1.00 89.75 193 ALA A CA 1
ATOM 1540 C C . ALA A 1 193 ? -4.312 -24.991 -8.453 1.00 89.75 193 ALA A C 1
ATOM 1542 O O . ALA A 1 193 ? -3.983 -23.923 -8.967 1.00 89.75 193 ALA A O 1
ATOM 1543 N N . VAL A 1 194 ? -5.488 -25.571 -8.723 1.00 91.56 194 VAL A N 1
ATOM 1544 C CA . VAL A 1 194 ? -6.478 -25.001 -9.653 1.00 91.56 194 VAL A CA 1
ATOM 1545 C C . VAL A 1 194 ? -6.973 -23.640 -9.157 1.00 91.56 194 VAL A C 1
ATOM 1547 O O . VAL A 1 194 ? -6.969 -22.671 -9.916 1.00 91.56 194 VAL A O 1
ATOM 1550 N N . LEU A 1 195 ? -7.346 -23.524 -7.878 1.00 91.69 195 LEU A N 1
ATOM 1551 C CA . LEU A 1 195 ? -7.805 -22.252 -7.309 1.00 91.69 195 LEU A CA 1
ATOM 1552 C C . LEU A 1 195 ? -6.730 -21.153 -7.384 1.00 91.69 195 LEU A C 1
ATOM 1554 O O . LEU A 1 195 ? -7.063 -19.989 -7.613 1.00 91.69 195 LEU A O 1
ATOM 1558 N N . ASP A 1 196 ? -5.456 -21.500 -7.179 1.00 90.62 196 ASP A N 1
ATOM 1559 C CA . ASP A 1 196 ? -4.331 -20.565 -7.286 1.00 90.62 196 ASP A CA 1
ATOM 1560 C C . ASP A 1 196 ? -4.037 -20.180 -8.743 1.00 90.62 196 ASP A C 1
ATOM 1562 O O . ASP A 1 196 ? -3.894 -18.987 -9.022 1.00 90.62 196 ASP A O 1
ATOM 1566 N N . ARG A 1 197 ? -4.039 -21.147 -9.672 1.00 90.62 197 ARG A N 1
ATOM 1567 C CA . ARG A 1 197 ? -3.801 -20.936 -11.112 1.00 90.62 197 ARG A CA 1
ATOM 1568 C C . ARG A 1 197 ? -4.833 -20.008 -11.746 1.00 90.62 197 ARG A C 1
ATOM 1570 O O . ARG A 1 197 ? -4.480 -19.168 -12.565 1.00 90.62 197 ARG A O 1
ATOM 1577 N N . PHE A 1 198 ? -6.099 -20.140 -11.357 1.00 91.56 198 PHE A N 1
ATOM 1578 C CA . PHE A 1 1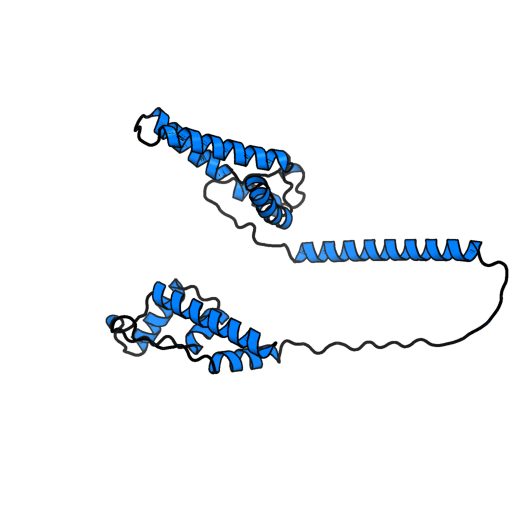98 ? -7.184 -19.289 -11.855 1.00 91.56 198 PHE A CA 1
ATOM 1579 C C . PHE A 1 198 ? -7.436 -18.050 -10.985 1.00 91.56 198 PHE A C 1
ATOM 1581 O O . PHE A 1 198 ? -8.423 -17.348 -11.194 1.00 91.56 198 PHE A O 1
ATOM 1588 N N . HIS A 1 199 ? -6.570 -17.774 -10.001 1.00 90.31 199 HIS A N 1
ATOM 1589 C CA . HIS A 1 199 ? -6.683 -16.627 -9.094 1.00 90.31 199 HIS A CA 1
ATOM 1590 C C . HIS A 1 199 ? -8.069 -16.484 -8.440 1.00 90.31 199 HIS A C 1
ATOM 1592 O O . HIS A 1 199 ? -8.570 -15.381 -8.212 1.00 90.31 199 HIS A O 1
ATOM 1598 N N . ILE A 1 200 ? -8.698 -17.611 -8.105 1.00 93.69 200 ILE A N 1
ATOM 1599 C CA . ILE A 1 200 ? -10.051 -17.632 -7.552 1.00 93.69 200 ILE A CA 1
ATOM 1600 C C . ILE A 1 200 ? -10.005 -17.102 -6.117 1.00 93.69 200 ILE A C 1
ATOM 1602 O O . ILE A 1 200 ? -9.183 -17.532 -5.299 1.00 93.69 200 ILE A O 1
ATOM 1606 N N . SER A 1 201 ? -10.885 -16.150 -5.796 1.00 91.38 201 SER A N 1
ATOM 1607 C CA . SER A 1 201 ? -11.005 -15.603 -4.440 1.00 91.38 201 SER A CA 1
ATOM 1608 C C . SER A 1 201 ? -11.526 -16.663 -3.462 1.00 91.38 201 SER A C 1
ATOM 1610 O O . SER A 1 201 ? -12.233 -17.583 -3.866 1.00 91.38 201 SER A O 1
ATOM 1612 N N . GLN A 1 202 ? -11.239 -16.530 -2.162 1.00 89.62 202 GLN A N 1
ATOM 1613 C CA . GLN A 1 202 ? -11.731 -17.503 -1.172 1.00 89.62 202 GLN A CA 1
ATOM 1614 C C . GLN A 1 202 ? -13.260 -17.595 -1.155 1.00 89.62 202 GLN A C 1
ATOM 1616 O O . GLN A 1 202 ? -13.804 -18.688 -1.055 1.00 89.62 202 GLN A O 1
ATOM 1621 N N . ARG A 1 203 ? -13.956 -16.460 -1.309 1.00 90.94 203 ARG A N 1
ATOM 1622 C CA . ARG A 1 203 ? -15.425 -16.436 -1.374 1.00 90.94 203 ARG A CA 1
ATOM 1623 C C . ARG A 1 203 ? -15.941 -17.141 -2.621 1.00 90.94 203 ARG A C 1
ATOM 1625 O O . ARG A 1 203 ? -16.832 -17.969 -2.521 1.00 90.94 203 ARG A O 1
ATOM 1632 N N . SER A 1 204 ? -15.348 -16.857 -3.780 1.00 92.75 204 SER A N 1
ATOM 1633 C CA . SER A 1 204 ? -15.714 -17.523 -5.035 1.00 92.75 204 SER A CA 1
ATOM 163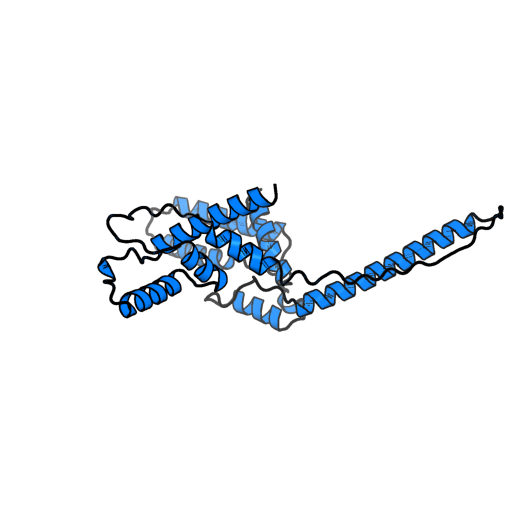4 C C . SER A 1 204 ? -15.455 -19.030 -4.969 1.00 92.75 204 SER A C 1
ATOM 1636 O O . SER A 1 204 ? -16.261 -19.804 -5.467 1.00 92.75 204 SER A O 1
ATOM 1638 N N . ALA A 1 205 ? -14.369 -19.451 -4.316 1.00 92.81 205 ALA A N 1
ATOM 1639 C CA . ALA A 1 205 ? -14.055 -20.860 -4.124 1.00 92.81 205 ALA A CA 1
ATOM 1640 C C . ALA A 1 205 ? -15.107 -21.581 -3.270 1.00 92.81 205 ALA A C 1
ATOM 1642 O O . ALA A 1 205 ? -15.468 -22.698 -3.619 1.00 92.81 205 ALA A O 1
ATOM 1643 N N . VAL A 1 206 ? -15.629 -20.951 -2.207 1.00 92.62 206 VAL A N 1
ATOM 1644 C CA . VAL A 1 206 ? -16.744 -21.512 -1.415 1.00 92.62 206 VAL A CA 1
ATOM 1645 C C . VAL A 1 206 ? -17.940 -21.801 -2.320 1.00 92.62 206 VAL A C 1
ATOM 1647 O O . VAL A 1 206 ? -18.352 -22.950 -2.398 1.00 92.62 206 VAL A O 1
ATOM 1650 N N . PHE A 1 207 ? -18.417 -20.804 -3.073 1.00 92.69 207 PHE A N 1
ATOM 1651 C CA . PHE A 1 207 ? -19.587 -20.968 -3.945 1.00 92.69 207 PHE A CA 1
ATOM 1652 C C . PHE A 1 207 ? -19.393 -22.042 -5.018 1.00 92.69 207 PHE A C 1
ATOM 1654 O O . PHE A 1 207 ? -20.295 -22.831 -5.280 1.00 92.69 207 PHE A O 1
ATOM 1661 N N . ILE A 1 208 ? -18.212 -22.091 -5.643 1.00 93.12 208 ILE A N 1
ATOM 1662 C CA . ILE A 1 208 ? -17.912 -23.093 -6.672 1.00 93.12 208 ILE A CA 1
ATOM 1663 C C . ILE A 1 208 ? -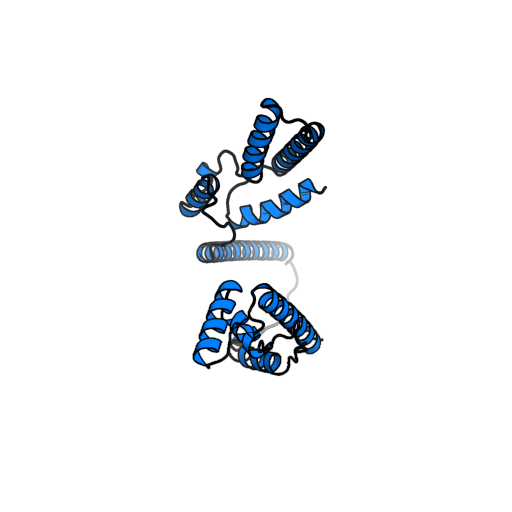17.886 -24.494 -6.056 1.00 93.12 208 ILE A C 1
ATOM 1665 O O . ILE A 1 208 ? -18.468 -25.420 -6.612 1.00 93.12 208 ILE A O 1
ATOM 1669 N N . LEU A 1 209 ? -17.216 -24.661 -4.915 1.00 91.69 209 LEU A N 1
ATOM 1670 C CA . LEU A 1 209 ? -17.091 -25.961 -4.257 1.00 91.69 209 LEU A CA 1
ATOM 1671 C C . LEU A 1 209 ? -18.425 -26.450 -3.689 1.00 91.69 209 LEU A C 1
ATOM 1673 O O . LEU A 1 209 ? -18.694 -27.645 -3.752 1.00 91.69 209 LEU A O 1
ATOM 1677 N N . GLU A 1 210 ? -19.253 -25.543 -3.179 1.00 90.12 210 GLU A N 1
ATOM 1678 C CA . GLU A 1 210 ? -20.606 -25.826 -2.700 1.00 90.12 210 GLU A CA 1
ATOM 1679 C C . GLU A 1 210 ? -21.513 -26.283 -3.846 1.00 90.12 210 GLU A C 1
ATOM 1681 O O . GLU A 1 210 ? -22.065 -27.378 -3.781 1.00 90.12 210 GLU A O 1
ATOM 1686 N N . ALA A 1 211 ? -21.564 -25.528 -4.949 1.00 92.25 211 ALA A N 1
ATOM 1687 C CA . ALA A 1 211 ? -22.360 -25.893 -6.121 1.00 92.25 211 ALA A CA 1
ATOM 1688 C C . ALA A 1 211 ? -21.921 -27.232 -6.741 1.00 92.25 211 ALA A C 1
ATOM 1690 O O . ALA A 1 211 ? -22.751 -28.030 -7.183 1.00 92.25 211 ALA A O 1
ATOM 1691 N N . VAL A 1 212 ? -20.610 -27.503 -6.768 1.00 91.94 212 VAL A N 1
ATOM 1692 C CA . VAL A 1 212 ? -20.0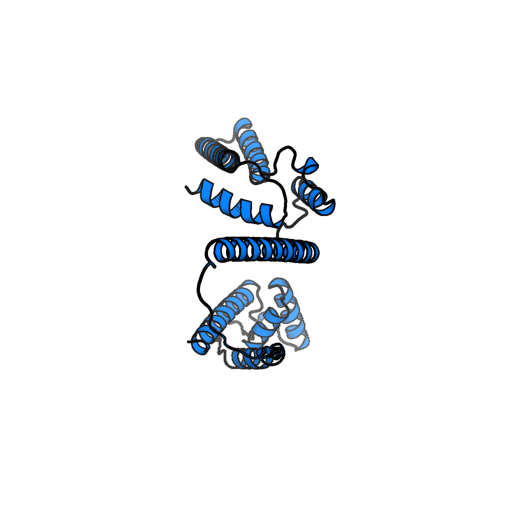66 -28.786 -7.241 1.00 91.94 212 VAL A CA 1
ATOM 1693 C C . VAL A 1 212 ? -20.441 -29.920 -6.289 1.00 91.94 212 VAL A C 1
ATOM 1695 O O . VAL A 1 212 ? -20.853 -30.980 -6.754 1.00 91.94 212 VAL A O 1
ATOM 1698 N N . ALA A 1 213 ? -20.332 -29.716 -4.975 1.00 90.50 213 ALA A N 1
ATOM 1699 C CA . ALA A 1 213 ? -20.713 -30.717 -3.985 1.00 90.50 213 ALA A CA 1
ATOM 1700 C C . ALA A 1 213 ? -22.211 -31.054 -4.057 1.00 90.50 213 ALA A C 1
ATOM 1702 O O . ALA A 1 213 ? -22.567 -32.233 -4.067 1.00 90.50 213 ALA A O 1
ATOM 1703 N N . GLU A 1 214 ? -23.065 -30.038 -4.185 1.00 91.06 214 GLU A N 1
ATOM 1704 C CA . GLU A 1 214 ? -24.513 -30.189 -4.344 1.00 91.06 214 GLU A CA 1
ATOM 1705 C C . GLU A 1 214 ? -24.857 -30.954 -5.631 1.00 91.06 214 GLU A C 1
ATOM 1707 O O . GLU A 1 214 ? -25.620 -31.918 -5.601 1.00 91.06 214 GLU A O 1
ATOM 1712 N N . SER A 1 215 ? -24.211 -30.606 -6.750 1.00 93.00 215 SER A N 1
ATOM 1713 C CA . SER A 1 215 ? -24.401 -31.288 -8.041 1.00 93.00 215 SER A CA 1
ATOM 1714 C C . SER A 1 215 ? -23.971 -32.760 -8.015 1.00 93.00 215 SER A C 1
ATOM 1716 O O . SER A 1 215 ? -24.503 -33.577 -8.764 1.00 93.00 215 SER A O 1
ATOM 1718 N N . LEU A 1 216 ? -23.005 -33.107 -7.159 1.00 91.38 216 LEU A N 1
ATOM 1719 C CA . LEU A 1 216 ? -22.539 -34.479 -6.939 1.00 91.38 216 LEU A CA 1
ATOM 1720 C C . LEU A 1 216 ? -23.397 -35.250 -5.919 1.00 91.38 216 LEU A C 1
ATOM 1722 O O . LEU A 1 216 ? -23.144 -36.432 -5.686 1.00 91.38 216 LEU A O 1
ATOM 1726 N N . GLY A 1 217 ? -24.410 -34.613 -5.320 1.00 87.56 217 GLY A N 1
ATOM 1727 C CA . GLY A 1 217 ? -25.297 -35.229 -4.332 1.00 87.56 217 GLY A CA 1
ATOM 1728 C C . GLY A 1 217 ? -24.686 -35.355 -2.934 1.00 87.56 217 GLY A C 1
ATOM 1729 O O . GLY A 1 217 ? -25.131 -36.189 -2.143 1.00 87.56 217 GLY A O 1
ATOM 1730 N N . HIS A 1 218 ? -23.656 -34.566 -2.615 1.00 87.69 218 HIS A N 1
ATOM 1731 C CA . HIS A 1 218 ? -23.094 -34.511 -1.268 1.00 87.69 218 HIS A CA 1
ATOM 1732 C C . HIS A 1 218 ? -23.873 -33.537 -0.383 1.00 87.69 218 HIS A C 1
ATOM 1734 O O . HIS A 1 218 ? -24.258 -32.454 -0.818 1.00 87.69 218 HIS A O 1
ATOM 1740 N N . ASN A 1 219 ? -24.064 -33.903 0.888 1.00 85.44 219 ASN A N 1
ATOM 1741 C CA . ASN A 1 219 ? -24.669 -33.005 1.864 1.00 85.44 219 ASN A CA 1
ATOM 1742 C C . ASN A 1 219 ? -23.662 -31.919 2.275 1.00 85.44 219 ASN A C 1
ATOM 1744 O O . ASN A 1 219 ? -22.588 -32.238 2.790 1.00 85.44 219 ASN A O 1
ATOM 1748 N N . ILE A 1 220 ? -24.018 -30.651 2.056 1.00 83.25 220 ILE A N 1
ATOM 1749 C CA . ILE A 1 220 ? -23.180 -29.479 2.345 1.00 83.25 220 ILE A CA 1
ATOM 1750 C C . ILE A 1 220 ? -22.831 -29.413 3.841 1.00 83.25 220 ILE A C 1
ATOM 1752 O O . ILE A 1 220 ? -21.691 -29.104 4.188 1.00 83.25 220 ILE A O 1
ATOM 1756 N N . ASP A 1 221 ? -23.756 -29.813 4.719 1.00 82.00 221 ASP A N 1
ATOM 1757 C CA . ASP A 1 221 ? -23.584 -29.763 6.178 1.00 82.00 221 ASP A CA 1
ATOM 1758 C C . ASP A 1 221 ? -22.528 -30.752 6.703 1.00 82.00 221 ASP A C 1
ATOM 1760 O O . ASP A 1 221 ? -21.997 -30.586 7.801 1.00 82.00 221 ASP A O 1
ATOM 1764 N N . GLU A 1 222 ? -22.186 -31.786 5.927 1.00 84.06 222 GLU A N 1
ATOM 1765 C CA . GLU A 1 222 ? -21.129 -32.739 6.285 1.00 84.06 222 GLU A CA 1
ATOM 1766 C C . GLU A 1 222 ? -19.731 -32.281 5.840 1.00 84.06 222 GLU A C 1
ATOM 1768 O O . GLU A 1 222 ? -18.723 -32.884 6.235 1.00 84.06 222 GLU A O 1
ATOM 1773 N N . LEU A 1 223 ? -19.649 -31.242 5.001 1.00 83.50 223 LEU A N 1
ATOM 1774 C CA . LEU A 1 223 ? -18.418 -30.820 4.345 1.00 83.50 223 LEU A CA 1
ATOM 1775 C C . LEU A 1 223 ? -17.788 -29.613 5.040 1.00 83.50 223 LEU A C 1
ATOM 1777 O O . LEU A 1 223 ? -18.439 -28.636 5.392 1.00 83.50 223 LEU A O 1
ATOM 1781 N N . ALA A 1 224 ? -16.461 -29.626 5.153 1.00 78.50 224 ALA A N 1
ATOM 1782 C CA . ALA A 1 224 ? -15.696 -28.512 5.714 1.00 78.50 224 ALA A CA 1
ATOM 1783 C C . ALA A 1 224 ? -15.488 -27.346 4.711 1.00 78.50 224 ALA A C 1
ATOM 1785 O O . ALA A 1 224 ? -14.385 -26.799 4.617 1.00 78.50 224 ALA A O 1
ATOM 1786 N N . ILE A 1 225 ? -16.517 -26.959 3.943 1.00 83.81 225 ILE A N 1
ATOM 1787 C CA . ILE A 1 225 ? -16.455 -25.856 2.966 1.00 83.81 225 ILE A CA 1
ATOM 1788 C C . ILE A 1 225 ? -16.736 -24.538 3.692 1.00 83.81 225 ILE A C 1
ATOM 1790 O O . ILE A 1 225 ? -17.849 -24.027 3.704 1.00 83.81 225 ILE A O 1
ATOM 1794 N N . ASN A 1 226 ? -15.715 -23.963 4.320 1.00 85.12 226 ASN A N 1
ATOM 1795 C CA . ASN A 1 226 ? -15.815 -22.605 4.846 1.00 85.12 226 ASN A CA 1
ATOM 1796 C C . ASN A 1 226 ? -14.612 -21.763 4.422 1.00 85.12 226 ASN A C 1
ATOM 1798 O O . ASN A 1 226 ? -13.526 -22.280 4.144 1.00 85.12 226 ASN A O 1
ATOM 1802 N N . GLN A 1 227 ? -14.811 -20.446 4.389 1.00 87.88 227 GLN A N 1
ATOM 1803 C CA . GLN A 1 227 ? -13.801 -19.504 3.914 1.00 87.88 227 GLN A CA 1
ATOM 1804 C C . GLN A 1 227 ? -12.474 -19.631 4.684 1.00 87.88 227 GLN A C 1
ATOM 1806 O O . GLN A 1 227 ? -11.406 -19.606 4.072 1.00 87.88 227 GLN A O 1
ATOM 1811 N N . ASN A 1 228 ? -12.533 -19.810 6.007 1.00 87.19 228 ASN A N 1
ATOM 1812 C CA . ASN A 1 228 ? -11.349 -19.930 6.860 1.00 87.19 228 ASN A CA 1
ATOM 1813 C C . ASN A 1 228 ? -10.591 -21.242 6.608 1.00 87.19 228 ASN A C 1
ATOM 1815 O O . ASN A 1 228 ? -9.362 -21.251 6.592 1.00 87.19 228 ASN A O 1
ATOM 1819 N N . THR A 1 229 ? -11.299 -22.347 6.376 1.00 85.94 229 THR A N 1
ATOM 1820 C CA . THR A 1 229 ? -10.713 -23.645 6.034 1.00 85.94 229 THR A CA 1
ATOM 1821 C C . THR A 1 229 ? -10.001 -23.549 4.694 1.00 85.94 229 THR A C 1
ATOM 1823 O O . THR A 1 229 ? -8.822 -23.877 4.622 1.00 85.94 229 THR A O 1
ATOM 1826 N N . ILE A 1 230 ? -10.655 -23.022 3.655 1.00 88.75 230 ILE A N 1
ATOM 1827 C CA . ILE A 1 230 ? -10.027 -22.865 2.333 1.00 88.75 230 ILE A CA 1
ATOM 1828 C C . ILE A 1 230 ? -8.799 -21.953 2.426 1.00 88.75 230 ILE A C 1
ATOM 1830 O O . ILE A 1 230 ? -7.759 -22.260 1.846 1.00 88.75 230 ILE A O 1
ATOM 1834 N N . GLN A 1 231 ? -8.880 -20.862 3.194 1.00 90.31 231 GLN A N 1
ATOM 1835 C CA . GLN A 1 231 ? -7.734 -19.985 3.417 1.00 90.31 231 GLN A CA 1
ATOM 1836 C C . GLN A 1 231 ? -6.558 -20.738 4.045 1.00 90.31 231 GLN A C 1
ATOM 1838 O O . GLN A 1 231 ? -5.460 -20.707 3.492 1.00 90.31 231 GLN A O 1
ATOM 1843 N N . ARG A 1 232 ? -6.786 -21.439 5.160 1.00 88.25 232 ARG A N 1
ATOM 1844 C CA . ARG A 1 232 ? -5.738 -22.196 5.859 1.00 88.25 232 ARG A CA 1
ATOM 1845 C C . ARG A 1 232 ? -5.107 -23.255 4.960 1.00 88.25 232 ARG A C 1
ATOM 1847 O O . ARG A 1 232 ? -3.887 -23.345 4.893 1.00 88.25 232 ARG A O 1
ATOM 1854 N N . TYR A 1 233 ? -5.924 -24.003 4.221 1.00 87.50 233 TYR A N 1
ATOM 1855 C CA . TYR A 1 233 ? -5.433 -25.019 3.290 1.00 87.50 233 TYR A CA 1
ATOM 1856 C C . TYR A 1 233 ? -4.611 -24.410 2.146 1.00 87.50 233 TYR A C 1
ATOM 1858 O O . TYR A 1 233 ? -3.579 -24.970 1.784 1.00 87.50 233 TYR A O 1
ATOM 1866 N N . ARG A 1 234 ? -4.994 -23.240 1.614 1.00 89.56 234 ARG A N 1
ATOM 1867 C CA . ARG A 1 234 ? -4.184 -22.529 0.606 1.00 89.56 234 ARG A CA 1
ATOM 1868 C C . ARG A 1 234 ? -2.872 -22.013 1.179 1.00 89.56 234 ARG A C 1
ATOM 1870 O O . ARG A 1 234 ? -1.850 -22.088 0.505 1.00 89.56 234 ARG A O 1
ATOM 1877 N N . GLU A 1 235 ? -2.876 -21.499 2.403 1.00 90.06 235 GLU A N 1
ATOM 1878 C CA . GLU A 1 235 ? -1.648 -21.066 3.074 1.00 90.06 235 GLU A CA 1
ATOM 1879 C C . GLU A 1 235 ? -0.683 -22.235 3.287 1.00 90.06 235 GLU A C 1
ATOM 1881 O O . GLU A 1 235 ? 0.499 -22.115 2.967 1.00 90.06 235 GLU A O 1
ATOM 1886 N N . ASP A 1 236 ? -1.180 -23.374 3.765 1.00 88.56 236 ASP A N 1
ATOM 1887 C CA . ASP A 1 236 ? -0.360 -24.566 3.984 1.00 88.56 236 ASP A CA 1
ATOM 1888 C C . ASP A 1 236 ? 0.131 -25.171 2.664 1.00 88.56 236 ASP A C 1
ATOM 1890 O O . ASP A 1 236 ? 1.311 -25.505 2.546 1.00 88.56 236 ASP A O 1
ATOM 1894 N N . PHE A 1 237 ? -0.713 -25.209 1.630 1.00 89.62 237 PHE A N 1
ATOM 1895 C CA . PHE A 1 237 ? -0.311 -25.611 0.281 1.00 89.62 237 PHE A CA 1
ATOM 1896 C C . PHE A 1 237 ? 0.825 -24.735 -0.260 1.00 89.62 237 PHE A C 1
ATOM 1898 O O . PHE A 1 237 ? 1.851 -25.253 -0.700 1.00 89.62 237 PHE A O 1
ATOM 1905 N N . ARG A 1 238 ? 0.700 -23.406 -0.159 1.00 90.62 238 ARG A N 1
ATOM 1906 C CA . ARG A 1 238 ? 1.733 -22.466 -0.624 1.00 90.62 238 ARG A CA 1
ATOM 1907 C C . ARG A 1 238 ? 3.033 -22.588 0.161 1.00 90.62 238 ARG A C 1
ATOM 1909 O O . ARG A 1 238 ? 4.101 -22.504 -0.442 1.00 90.62 238 ARG A O 1
ATOM 1916 N N . LYS A 1 239 ? 2.970 -22.803 1.480 1.00 90.38 239 LYS A N 1
ATOM 1917 C CA . LYS A 1 239 ? 4.166 -23.048 2.307 1.00 90.38 239 LYS A CA 1
ATOM 1918 C C . LYS A 1 239 ? 4.885 -24.316 1.860 1.00 90.38 239 LYS A C 1
ATOM 1920 O O . LYS A 1 239 ? 6.091 -24.273 1.633 1.00 90.38 239 LYS A O 1
ATOM 1925 N N . THR A 1 240 ? 4.156 -25.417 1.693 1.00 88.12 240 THR A N 1
ATOM 1926 C CA . THR A 1 240 ? 4.730 -26.696 1.256 1.00 88.12 240 THR A CA 1
ATOM 1927 C C . THR A 1 240 ? 5.317 -26.587 -0.148 1.00 88.12 240 THR A C 1
ATOM 1929 O O . THR A 1 240 ? 6.464 -26.979 -0.358 1.00 88.12 240 THR A O 1
ATOM 1932 N N . LYS A 1 241 ? 4.594 -25.952 -1.081 1.00 88.94 241 LYS A N 1
ATOM 1933 C CA . LYS A 1 241 ? 5.079 -25.676 -2.440 1.00 88.94 241 LYS A CA 1
ATOM 1934 C C . LYS A 1 241 ? 6.368 -24.852 -2.420 1.00 88.94 241 LYS A C 1
ATOM 1936 O O . LYS A 1 241 ? 7.339 -25.220 -3.074 1.00 88.94 241 LYS A O 1
ATOM 1941 N N . ALA A 1 242 ? 6.427 -23.787 -1.620 1.00 88.44 242 ALA A N 1
ATOM 1942 C CA . ALA A 1 242 ? 7.623 -22.954 -1.494 1.00 88.44 242 ALA A CA 1
ATOM 1943 C C . ALA A 1 242 ? 8.824 -23.720 -0.913 1.00 88.44 242 ALA A C 1
ATOM 1945 O O . ALA A 1 242 ? 9.943 -23.551 -1.394 1.00 88.44 242 ALA A O 1
ATOM 1946 N N . THR A 1 243 ? 8.613 -24.567 0.098 1.00 89.56 243 THR A N 1
ATOM 1947 C CA . THR A 1 243 ? 9.670 -25.428 0.654 1.00 89.56 243 THR A CA 1
ATOM 1948 C C . THR A 1 243 ? 10.186 -26.408 -0.394 1.00 89.56 243 THR A C 1
ATOM 1950 O O . THR A 1 243 ? 11.395 -26.524 -0.565 1.00 89.56 243 THR A O 1
ATOM 1953 N N . ARG A 1 244 ? 9.291 -27.045 -1.159 1.00 86.19 244 ARG A N 1
ATOM 1954 C CA . ARG A 1 244 ? 9.678 -28.010 -2.193 1.00 86.19 244 ARG A CA 1
ATOM 1955 C C . ARG A 1 244 ? 10.453 -27.365 -3.337 1.00 86.19 244 ARG A C 1
ATOM 1957 O O . ARG A 1 244 ? 11.467 -27.901 -3.764 1.00 86.19 244 ARG A O 1
ATOM 1964 N N . ILE A 1 245 ? 10.026 -26.183 -3.782 1.00 86.81 245 ILE A N 1
ATOM 1965 C CA . ILE A 1 245 ? 10.774 -25.389 -4.765 1.00 86.81 245 ILE A CA 1
ATOM 1966 C C . ILE A 1 245 ? 12.177 -25.083 -4.223 1.00 86.81 245 ILE A C 1
ATOM 1968 O O . ILE A 1 245 ? 13.161 -25.308 -4.915 1.00 86.81 245 ILE A O 1
ATOM 1972 N N . LYS A 1 246 ? 12.306 -24.652 -2.962 1.00 88.38 246 LYS A N 1
ATOM 1973 C CA . LYS A 1 246 ? 13.624 -24.401 -2.353 1.00 88.38 246 LYS A CA 1
ATOM 1974 C C . LYS A 1 246 ? 14.516 -25.643 -2.283 1.00 88.38 246 LYS A C 1
ATOM 1976 O O . LYS A 1 246 ? 15.726 -25.488 -2.364 1.00 88.38 246 LYS A O 1
ATOM 1981 N N . GLU A 1 247 ? 13.954 -26.837 -2.103 1.00 88.19 247 GLU A N 1
ATOM 1982 C CA . GLU A 1 247 ? 14.715 -28.095 -2.140 1.00 88.19 247 GLU A CA 1
ATOM 1983 C C . GLU A 1 247 ? 15.196 -28.450 -3.550 1.00 88.19 247 GLU A C 1
ATOM 1985 O O . GLU A 1 247 ? 16.296 -28.967 -3.691 1.00 88.19 247 GLU A O 1
ATOM 1990 N N . LEU A 1 248 ? 14.396 -28.167 -4.581 1.00 84.81 248 LEU A N 1
ATOM 1991 C CA . LEU A 1 248 ? 14.736 -28.469 -5.977 1.00 84.81 248 LEU A CA 1
ATOM 1992 C C . LEU A 1 248 ? 15.841 -27.568 -6.545 1.00 84.81 248 LEU A C 1
ATOM 1994 O O . LEU A 1 248 ? 16.559 -27.987 -7.445 1.00 84.81 248 LEU A O 1
ATOM 1998 N N . PHE A 1 249 ? 15.958 -26.338 -6.039 1.00 79.44 249 PHE A N 1
ATOM 1999 C CA . PHE A 1 249 ? 16.952 -25.347 -6.476 1.00 79.44 249 PHE A CA 1
ATOM 2000 C C . PHE A 1 249 ? 18.114 -25.175 -5.482 1.00 79.44 249 PHE A C 1
ATOM 2002 O O . PHE A 1 249 ? 18.811 -24.159 -5.519 1.00 79.44 249 PHE A O 1
ATOM 2009 N N . LYS A 1 250 ? 18.290 -26.135 -4.570 1.00 63.09 250 LYS A N 1
ATOM 2010 C CA . LYS A 1 250 ? 19.422 -26.210 -3.644 1.00 63.09 250 LYS A CA 1
ATOM 2011 C C . LYS A 1 250 ? 20.547 -27.043 -4.243 1.00 63.09 250 LYS A C 1
ATOM 2013 O O . LYS A 1 250 ? 21.710 -26.645 -4.026 1.00 63.09 250 LYS A O 1
#

Foldseek 3Di:
DVLLVVLVVLVVLCVLLVQAFDDSVVLSVLVVVLVVLVVVLVVCVVDPDPVSVVSVVVSVVSVLCSSVRGDPCSLVVDPDVVSNVQSVCSVDPPNPDDSPDRPPVVVVVVVVVVVVVVVVVVVVVVVVVVVVVVVVPDDDDDDDDDDDDDDDDDDDDPPPPVVVVLVVLLVPDDDPPDCDPQADEPDHSVLLSVCVVVVPQLVNSLVVVQVVCVVVVHDPVRYPSDSVVSVVVNVVSVVSSVVVVVVVVD

Radius of gyration: 30.12 Å; chains: 1; bounding box: 82×58×67 Å

Organism: Araneus ventricosus (NCBI:txid182803)